Protein AF-A0A6P0ISS5-F1 (afdb_monomer_lite)

Sequence (238 aa):
VCDLITDVISYDYNTASSNCLGAMLKRFAPQMDLENWLKQITGNDSLIFRGRYGEKPFIEYPQLFGSTTKRIILTADPEPPQWESNTISAYDLNRMISMVGWHNYIPEACQLPGVKWDSLESIIRAMANDPARLVDLAIKELGLLNVIDSTVIISKLGNGVTSIRNRTEAVYVALVKLVKPSLDDALKPAKLITFSMALRGAKVLEPRDFNREAVELDARIATEVTEILRRAVMGELV

Foldseek 3Di:
DLVLLLCLQAVPQPPHGVLQSVLQVCQQDALVVVQVLLCQLLVPPPWHRQASSPDHHPDQWDFDADPPPRDTPTIGDPDHGPHDDGGADLSSVLLVQCLLVCVVPDPPSNHNPPDDPVNSVSNLVSQVSHDPVLLVVLCVVVVVPVFKPPKDKRKDKDWDQDPVVRWTKIKIKMWIWIWGCDPPDNPDHIDIFIDIDIDMDIDADVVGDNVVRVVVGSVVVSVVSNVVVVCSNVVNDD

Radius of gyration: 19.83 Å; chains: 1; bounding box: 51×40×56 Å

Secondary structure (DSSP, 8-state):
-HHHHHHHHH---SSS-HHHHHHHHGGGS-HHHHHHHHHHHHT-TT-EE---TTS--SSSS-EEEPTTT-SEEEE--SSPP----EE--HHHHHHHHHHHHHGGGS-GGGSPTT--HHHHHHHHHHHTTS--HHHHHHHHHTTGGGT-EEEEEEEEEEEEEETTTTEEEEEEEEEEEEEE--SS-TTSPPEEEEEEEEEEEEE--SS--HHHHHHHHHHHHHHHHHHHHHHHHHT---

Structure (mmCIF, N/CA/C/O backbone):
data_AF-A0A6P0ISS5-F1
#
_entry.id   AF-A0A6P0ISS5-F1
#
loop_
_atom_site.group_PDB
_atom_site.id
_atom_site.type_symbol
_atom_site.label_atom_id
_atom_site.label_alt_id
_atom_site.label_comp_id
_atom_site.label_asym_id
_atom_site.label_entity_id
_atom_site.label_seq_id
_atom_site.pdbx_PDB_ins_code
_atom_site.Cartn_x
_atom_site.Cartn_y
_atom_site.Cartn_z
_atom_site.occupancy
_atom_site.B_iso_or_equiv
_atom_site.auth_seq_id
_atom_site.auth_comp_id
_atom_site.auth_asym_id
_atom_site.auth_atom_id
_atom_site.pdbx_PDB_model_num
ATOM 1 N N . VAL A 1 1 ? -7.442 -4.001 -17.124 1.00 58.50 1 VAL A N 1
ATOM 2 C CA . VAL A 1 1 ? -6.593 -3.144 -16.255 1.00 58.50 1 VAL A CA 1
ATOM 3 C C . VAL A 1 1 ? -6.842 -3.469 -14.792 1.00 58.50 1 VAL A C 1
ATOM 5 O O . VAL A 1 1 ? -5.867 -3.743 -14.111 1.00 58.50 1 VAL A O 1
ATOM 8 N N . CYS A 1 2 ? -8.100 -3.530 -14.331 1.00 62.41 2 CYS A N 1
ATOM 9 C CA . CYS A 1 2 ? -8.417 -3.967 -12.963 1.00 62.41 2 CYS A CA 1
ATOM 10 C C . CYS A 1 2 ? -7.846 -5.352 -12.621 1.00 62.41 2 CYS A C 1
ATOM 12 O O . CYS A 1 2 ? -7.281 -5.504 -11.546 1.00 62.41 2 CYS A O 1
ATOM 14 N N . ASP A 1 3 ? -7.878 -6.308 -13.553 1.00 78.06 3 ASP A N 1
ATOM 15 C CA . ASP A 1 3 ? -7.324 -7.651 -13.311 1.00 78.06 3 ASP A CA 1
ATOM 16 C C . ASP A 1 3 ? -5.797 -7.623 -13.114 1.00 78.06 3 ASP A C 1
ATOM 18 O O . ASP A 1 3 ? -5.280 -8.211 -12.174 1.00 78.06 3 ASP A O 1
ATOM 22 N N . LEU A 1 4 ? -5.071 -6.827 -13.913 1.00 87.56 4 LEU A N 1
ATOM 23 C CA . LEU A 1 4 ? -3.616 -6.663 -13.767 1.00 87.56 4 LEU A CA 1
ATOM 24 C C . LEU A 1 4 ? -3.240 -5.975 -12.450 1.00 87.56 4 LEU A C 1
ATOM 26 O O . LEU A 1 4 ? -2.249 -6.330 -11.824 1.00 87.56 4 LEU A O 1
ATOM 30 N N . ILE A 1 5 ? -4.013 -4.971 -12.033 1.00 88.12 5 ILE A N 1
ATOM 31 C CA . ILE A 1 5 ? -3.802 -4.285 -10.752 1.00 88.12 5 ILE A CA 1
ATOM 32 C C . ILE A 1 5 ? -4.102 -5.244 -9.59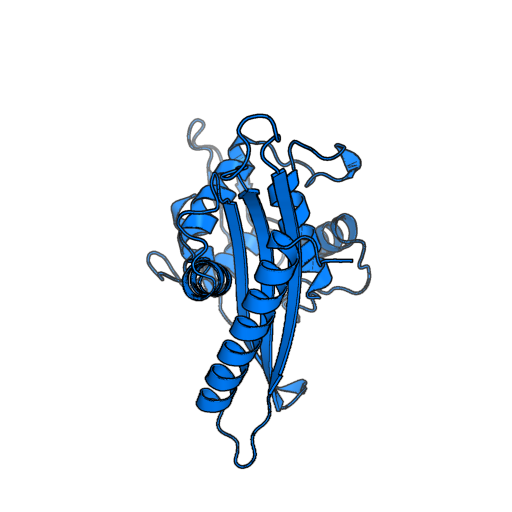4 1.00 88.12 5 ILE A C 1
ATOM 34 O O . ILE A 1 5 ? -3.373 -5.253 -8.606 1.00 88.12 5 ILE A O 1
ATOM 38 N N . THR A 1 6 ? -5.137 -6.072 -9.732 1.00 89.12 6 THR A N 1
ATOM 39 C CA . THR A 1 6 ? -5.472 -7.105 -8.748 1.00 89.12 6 THR A CA 1
ATOM 40 C C . THR A 1 6 ? -4.330 -8.104 -8.614 1.00 89.12 6 THR A C 1
ATOM 42 O O . THR A 1 6 ? -3.910 -8.356 -7.493 1.00 89.12 6 THR A O 1
ATOM 45 N N . ASP A 1 7 ? -3.740 -8.578 -9.714 1.00 89.38 7 ASP A N 1
ATOM 46 C CA . ASP A 1 7 ? -2.566 -9.467 -9.683 1.00 89.38 7 ASP A CA 1
ATOM 47 C C . ASP A 1 7 ? -1.331 -8.804 -9.044 1.00 89.38 7 ASP A C 1
ATOM 49 O O . ASP A 1 7 ? -0.582 -9.448 -8.306 1.00 89.38 7 ASP A O 1
ATOM 53 N N . VAL A 1 8 ? -1.119 -7.502 -9.282 1.00 90.25 8 VAL A N 1
ATOM 54 C CA . VAL A 1 8 ? -0.046 -6.736 -8.621 1.00 90.25 8 VAL A CA 1
ATOM 55 C C . VAL A 1 8 ? -0.236 -6.713 -7.104 1.00 90.25 8 VAL A C 1
ATOM 57 O O . VAL A 1 8 ? 0.749 -6.779 -6.367 1.00 90.25 8 VAL A O 1
ATOM 60 N N . ILE A 1 9 ? -1.477 -6.601 -6.628 1.00 89.00 9 ILE A N 1
ATOM 61 C CA . ILE A 1 9 ? -1.773 -6.406 -5.207 1.00 89.00 9 ILE A CA 1
ATOM 62 C C . ILE A 1 9 ? -1.936 -7.735 -4.463 1.00 89.00 9 ILE A C 1
ATOM 64 O O . ILE A 1 9 ? -1.316 -7.893 -3.418 1.00 89.00 9 ILE A O 1
ATOM 68 N N . SER A 1 10 ? -2.725 -8.672 -4.979 1.00 86.00 10 SER A N 1
ATOM 69 C CA . SER A 1 10 ? -3.021 -9.966 -4.338 1.00 86.00 10 SER A CA 1
ATOM 70 C C . SER A 1 10 ? -1.840 -10.936 -4.346 1.00 86.00 10 SER A C 1
ATOM 72 O O . SER A 1 10 ? -1.753 -11.800 -3.482 1.00 86.00 10 SER A O 1
ATOM 74 N N . TYR A 1 11 ? -0.912 -10.777 -5.299 1.00 85.31 11 TYR A N 1
ATOM 75 C CA . TYR A 1 11 ? 0.111 -11.776 -5.609 1.00 85.31 11 TYR A CA 1
ATOM 76 C C . TYR A 1 11 ? -0.468 -13.121 -6.078 1.00 85.31 11 TYR A C 1
ATOM 78 O O . TYR A 1 11 ? 0.183 -14.143 -5.897 1.00 85.31 11 TYR A O 1
ATOM 86 N N . ASP A 1 12 ? -1.643 -13.142 -6.713 1.00 83.56 12 ASP A N 1
ATOM 87 C CA . ASP A 1 12 ? -2.283 -14.387 -7.172 1.00 83.56 12 ASP A CA 1
ATOM 88 C C . ASP A 1 12 ? -1.651 -14.989 -8.449 1.00 83.56 12 ASP A C 1
ATOM 90 O O . ASP A 1 12 ? -1.981 -16.106 -8.839 1.00 83.56 12 ASP A O 1
ATOM 94 N N . TYR A 1 13 ? -0.712 -14.285 -9.100 1.00 85.31 13 TYR A N 1
ATOM 95 C CA . TYR A 1 13 ? 0.014 -14.744 -10.303 1.00 85.31 13 TYR A CA 1
ATOM 96 C C . TYR A 1 13 ? -0.891 -15.198 -11.477 1.00 85.31 13 TYR A C 1
ATOM 98 O O . TYR A 1 13 ? -0.458 -16.009 -12.296 1.00 85.31 13 TYR A O 1
ATOM 106 N N . ASN A 1 14 ? -2.115 -14.670 -11.624 1.00 87.94 14 ASN A N 1
ATOM 107 C CA . ASN A 1 14 ? -3.027 -15.115 -12.692 1.00 87.94 14 ASN A CA 1
ATOM 108 C C . ASN A 1 14 ? -2.512 -14.767 -14.099 1.00 87.94 14 ASN A C 1
ATOM 110 O O . ASN A 1 14 ? -2.594 -15.586 -15.014 1.00 87.94 14 ASN A O 1
ATOM 114 N N . THR A 1 15 ? -1.976 -13.555 -14.279 1.00 89.94 15 THR A N 1
ATOM 115 C CA . THR A 1 15 ? -1.429 -13.081 -15.563 1.00 89.94 15 THR A CA 1
ATOM 116 C C . THR A 1 15 ? 0.095 -13.181 -15.604 1.00 89.94 15 THR A C 1
ATOM 118 O O . THR A 1 15 ? 0.673 -13.719 -16.546 1.00 89.94 15 THR A O 1
ATOM 121 N N . ALA A 1 16 ? 0.755 -12.613 -14.595 1.00 91.56 16 ALA A N 1
ATOM 122 C CA . ALA A 1 16 ? 2.203 -12.604 -14.409 1.00 91.56 16 ALA A CA 1
ATOM 123 C C . ALA A 1 16 ? 2.515 -12.251 -12.946 1.00 91.56 16 ALA A C 1
ATOM 125 O O . ALA A 1 16 ? 1.618 -11.901 -12.179 1.00 91.56 16 ALA A O 1
ATOM 126 N N . SER A 1 17 ? 3.788 -12.317 -12.549 1.00 92.94 17 SER A N 1
ATOM 127 C CA . SER A 1 17 ? 4.183 -11.922 -11.195 1.00 92.94 17 SER A CA 1
ATOM 128 C C . SER A 1 17 ? 3.896 -10.443 -10.921 1.00 92.94 17 SER A C 1
ATOM 130 O O . SER A 1 17 ? 4.003 -9.595 -11.814 1.00 92.94 17 SER A O 1
ATOM 132 N N . SER A 1 18 ? 3.611 -10.115 -9.657 1.00 91.31 18 SER A N 1
ATOM 133 C CA . SER A 1 18 ? 3.459 -8.723 -9.206 1.00 91.31 18 SER A CA 1
ATOM 134 C C . SER A 1 18 ? 4.679 -7.867 -9.574 1.00 91.31 18 SER A C 1
ATOM 136 O O . SER A 1 18 ? 4.531 -6.739 -10.045 1.00 91.31 18 SER A O 1
ATOM 138 N N . ASN A 1 19 ? 5.889 -8.428 -9.475 1.00 91.56 19 ASN A N 1
ATOM 139 C CA . ASN A 1 19 ? 7.128 -7.751 -9.855 1.00 91.56 19 ASN A CA 1
ATOM 140 C C . ASN A 1 19 ? 7.209 -7.477 -11.367 1.00 91.56 19 ASN A C 1
ATOM 142 O O . ASN A 1 19 ? 7.524 -6.351 -11.757 1.00 91.56 19 ASN A O 1
ATOM 146 N N . CYS A 1 20 ? 6.891 -8.462 -12.221 1.00 93.94 20 CYS A N 1
ATOM 147 C CA . CYS A 1 20 ? 6.858 -8.301 -13.681 1.00 93.94 20 CYS A CA 1
ATOM 148 C C . CYS A 1 20 ? 5.836 -7.239 -14.109 1.00 93.94 20 CYS A C 1
ATOM 150 O O . CYS A 1 20 ? 6.113 -6.398 -14.970 1.00 93.94 20 CYS A O 1
ATOM 152 N N . LEU A 1 21 ? 4.645 -7.273 -13.507 1.00 94.75 21 LEU A N 1
ATOM 153 C CA . LEU A 1 21 ? 3.571 -6.323 -13.787 1.00 94.75 21 LEU A CA 1
ATOM 154 C C . LEU A 1 21 ? 3.914 -4.923 -13.269 1.00 94.75 21 LEU A C 1
ATOM 156 O O . LEU A 1 21 ? 3.726 -3.945 -13.989 1.00 94.75 21 LEU A O 1
ATOM 160 N N . GLY A 1 22 ? 4.491 -4.812 -12.071 1.00 92.81 22 GLY A N 1
ATOM 161 C CA . GLY A 1 22 ? 4.981 -3.551 -11.517 1.00 92.81 22 GLY A CA 1
ATOM 162 C C . GLY A 1 22 ? 6.088 -2.933 -12.375 1.00 92.81 22 GLY A C 1
ATOM 163 O O . GLY A 1 22 ? 6.059 -1.733 -12.650 1.00 92.81 22 GLY A O 1
ATOM 164 N N . ALA A 1 23 ? 7.026 -3.747 -12.867 1.00 92.56 23 ALA A N 1
ATOM 165 C CA . ALA A 1 23 ? 8.058 -3.304 -13.801 1.00 92.56 23 ALA A CA 1
ATOM 166 C C . ALA A 1 23 ? 7.462 -2.819 -15.135 1.00 92.56 23 ALA A C 1
ATOM 168 O O . ALA A 1 23 ? 7.892 -1.786 -15.641 1.00 92.56 23 ALA A O 1
ATOM 169 N N . MET A 1 24 ? 6.442 -3.503 -15.670 1.00 94.25 24 MET A N 1
ATOM 170 C CA . MET A 1 24 ? 5.710 -3.071 -16.869 1.00 94.25 24 MET A CA 1
ATOM 171 C C . MET A 1 24 ? 4.952 -1.756 -16.648 1.00 94.25 24 MET A C 1
ATOM 173 O O . MET A 1 24 ? 5.046 -0.860 -17.479 1.00 94.25 24 MET A O 1
ATOM 177 N N . LEU A 1 25 ? 4.223 -1.600 -15.540 1.00 93.50 25 LEU A N 1
ATOM 178 C CA . LEU A 1 25 ? 3.460 -0.376 -15.259 1.00 93.50 25 LEU A CA 1
ATOM 179 C C . LEU A 1 25 ? 4.371 0.851 -15.131 1.00 93.50 25 LEU A C 1
ATOM 181 O O . LEU A 1 25 ? 4.020 1.930 -15.605 1.00 93.50 25 LEU A O 1
ATOM 185 N N . LYS A 1 26 ? 5.577 0.674 -14.578 1.00 93.25 26 LYS A N 1
ATOM 186 C CA . LYS A 1 26 ? 6.603 1.724 -14.535 1.00 93.25 26 LYS A CA 1
ATOM 187 C C . LYS A 1 26 ? 7.085 2.175 -15.914 1.00 93.25 26 LYS A C 1
ATOM 189 O O . LYS A 1 26 ? 7.687 3.235 -16.001 1.00 93.25 26 LYS A O 1
ATOM 194 N N . ARG A 1 27 ? 6.835 1.416 -16.988 1.00 93.75 27 ARG A N 1
ATOM 195 C CA . ARG A 1 27 ? 7.222 1.817 -18.348 1.00 93.75 27 ARG A CA 1
ATOM 196 C C . ARG A 1 27 ? 6.332 2.907 -18.926 1.00 93.75 27 ARG A C 1
ATOM 198 O O . ARG A 1 27 ? 6.744 3.503 -19.902 1.00 93.75 27 ARG A O 1
ATOM 205 N N . PHE A 1 28 ? 5.158 3.204 -18.366 1.00 94.44 28 PHE A N 1
ATOM 206 C CA . PHE A 1 28 ? 4.275 4.251 -18.907 1.00 94.44 28 PHE A CA 1
ATOM 207 C C . PHE A 1 28 ? 4.735 5.691 -18.629 1.00 94.44 28 PHE A C 1
ATOM 209 O O . PHE A 1 28 ? 4.071 6.630 -19.062 1.00 94.44 28 PHE A O 1
ATOM 216 N N . ALA A 1 29 ? 5.844 5.877 -17.915 1.00 92.88 29 ALA A N 1
ATOM 217 C CA . ALA A 1 29 ? 6.448 7.180 -17.681 1.00 92.88 29 ALA A CA 1
ATOM 218 C C . ALA A 1 29 ? 7.972 7.041 -17.547 1.00 92.88 29 ALA A C 1
ATOM 220 O O . ALA A 1 29 ? 8.444 5.987 -17.104 1.00 92.88 29 ALA A O 1
ATOM 221 N N . PRO A 1 30 ? 8.746 8.092 -17.868 1.00 92.56 30 PRO A N 1
ATOM 222 C CA . PRO A 1 30 ? 10.164 8.125 -17.550 1.00 92.56 30 PRO A CA 1
ATOM 223 C C . PRO A 1 30 ? 10.397 7.888 -16.058 1.00 92.56 30 PRO A C 1
ATOM 225 O O . PRO A 1 30 ? 9.697 8.428 -15.198 1.00 92.56 30 PRO A O 1
ATOM 228 N N . GLN A 1 31 ? 11.406 7.085 -15.723 1.00 91.12 31 GLN A N 1
ATOM 229 C CA . GLN A 1 31 ? 11.671 6.715 -14.325 1.00 91.12 31 GLN A CA 1
ATOM 230 C C . GLN A 1 31 ? 11.969 7.930 -13.441 1.00 91.12 31 GLN A C 1
ATOM 232 O O . GLN A 1 31 ? 11.606 7.944 -12.266 1.00 91.12 31 GLN A O 1
ATOM 237 N N . MET A 1 32 ? 12.613 8.951 -14.013 1.00 92.00 32 MET A N 1
ATOM 238 C CA . MET A 1 32 ? 12.899 10.199 -13.312 1.00 92.00 32 MET A CA 1
ATOM 239 C C . MET A 1 32 ? 11.627 10.965 -12.970 1.00 92.00 32 MET A C 1
ATOM 241 O O . MET A 1 32 ? 11.515 11.512 -11.878 1.00 92.00 32 MET A O 1
ATOM 245 N N . ASP A 1 33 ? 10.653 10.954 -13.875 1.00 93.88 33 ASP A N 1
ATOM 246 C CA . ASP A 1 33 ? 9.377 11.629 -13.673 1.00 93.88 33 ASP A CA 1
ATOM 247 C C . ASP A 1 33 ? 8.562 10.914 -12.597 1.00 93.88 33 ASP A C 1
ATOM 249 O O . ASP A 1 33 ? 8.009 11.570 -11.719 1.00 93.88 33 ASP A O 1
ATOM 253 N N . LEU A 1 34 ? 8.555 9.574 -12.591 1.00 92.88 34 LEU A N 1
ATOM 254 C CA . LEU A 1 34 ? 7.921 8.785 -11.528 1.00 92.88 34 LEU A CA 1
ATOM 255 C C . LEU A 1 34 ? 8.564 9.027 -10.159 1.00 92.88 34 LEU A C 1
ATOM 257 O O . LEU A 1 34 ? 7.859 9.146 -9.157 1.00 92.88 34 LEU A O 1
ATOM 261 N N . GLU A 1 35 ? 9.893 9.093 -10.098 1.00 94.94 35 GLU A N 1
ATOM 262 C CA . GLU A 1 35 ? 10.602 9.397 -8.859 1.00 94.94 35 GLU A CA 1
ATOM 263 C C . GLU A 1 35 ? 10.320 10.821 -8.378 1.00 94.94 35 GLU A C 1
ATOM 265 O O . GLU A 1 35 ? 9.995 11.008 -7.209 1.00 94.94 35 GLU A O 1
ATOM 270 N N . ASN A 1 36 ? 10.408 11.814 -9.262 1.00 95.31 36 ASN A N 1
ATOM 271 C CA . ASN A 1 36 ? 10.141 13.209 -8.923 1.00 95.31 36 ASN A CA 1
ATOM 272 C C . ASN A 1 36 ? 8.685 13.415 -8.501 1.00 95.31 36 ASN A C 1
ATOM 274 O O . ASN A 1 36 ? 8.424 14.133 -7.539 1.00 95.31 36 ASN A O 1
ATOM 278 N N . TRP A 1 37 ? 7.745 12.741 -9.163 1.00 93.69 37 TRP A N 1
ATOM 279 C CA . TRP A 1 37 ? 6.347 12.718 -8.752 1.00 93.69 37 TRP A CA 1
ATOM 280 C C . TRP A 1 37 ? 6.196 12.153 -7.335 1.00 93.69 37 TRP A C 1
ATOM 282 O O . TRP A 1 37 ? 5.537 12.769 -6.498 1.00 93.69 37 TRP A O 1
ATOM 292 N N . LEU A 1 38 ? 6.865 11.034 -7.025 1.00 94.19 38 LEU A N 1
ATOM 293 C CA . LEU A 1 38 ? 6.824 10.450 -5.685 1.00 94.19 38 LEU A CA 1
ATOM 294 C C . LEU A 1 38 ? 7.474 11.375 -4.638 1.00 94.19 38 LEU A C 1
ATOM 296 O O . LEU A 1 38 ? 6.915 11.553 -3.560 1.00 94.19 38 LEU A O 1
ATOM 300 N N . LYS A 1 39 ? 8.601 12.022 -4.966 1.00 95.50 39 LYS A N 1
ATOM 301 C CA . LYS A 1 39 ? 9.261 13.025 -4.109 1.00 95.50 39 LYS A CA 1
ATOM 302 C C . LYS A 1 39 ? 8.325 14.178 -3.777 1.00 95.50 39 LYS A C 1
ATOM 304 O O . LYS A 1 39 ? 8.196 14.545 -2.615 1.00 95.50 39 LYS A O 1
ATOM 309 N N . GLN A 1 40 ? 7.634 14.709 -4.783 1.00 93.06 40 GLN A N 1
ATOM 310 C CA . GLN A 1 40 ? 6.714 15.834 -4.624 1.00 93.06 40 GLN A CA 1
ATOM 311 C C . GLN A 1 40 ? 5.533 15.492 -3.714 1.00 93.06 40 GLN A C 1
ATOM 313 O O . GLN A 1 40 ? 5.196 16.273 -2.826 1.00 93.06 40 GLN A O 1
ATOM 318 N N . ILE A 1 41 ? 4.911 14.324 -3.897 1.00 91.94 41 ILE A N 1
ATOM 319 C CA . ILE A 1 41 ? 3.730 13.957 -3.104 1.00 91.94 41 ILE A CA 1
ATOM 320 C C . ILE A 1 41 ? 4.090 13.529 -1.678 1.00 91.94 41 ILE A C 1
ATOM 322 O O . ILE A 1 41 ? 3.297 13.761 -0.758 1.00 91.94 41 ILE A O 1
ATOM 326 N N . THR A 1 42 ? 5.275 12.944 -1.457 1.00 92.06 42 THR A N 1
ATOM 327 C CA . THR A 1 42 ? 5.693 12.527 -0.111 1.00 92.06 42 THR A CA 1
ATOM 328 C C . THR A 1 42 ? 6.488 13.586 0.649 1.00 92.06 42 THR A C 1
ATOM 330 O O . THR A 1 42 ? 6.504 13.556 1.880 1.00 92.06 42 THR A O 1
ATOM 333 N N . GLY A 1 43 ? 7.097 14.539 -0.058 1.00 92.19 43 GLY A N 1
ATOM 334 C CA . GLY A 1 43 ? 8.013 15.538 0.493 1.00 92.19 43 GLY A CA 1
ATOM 335 C C . GLY A 1 43 ? 9.403 14.986 0.831 1.00 92.19 43 GLY A C 1
ATOM 336 O O . GLY A 1 43 ? 10.145 15.629 1.568 1.00 92.19 43 GLY A O 1
ATOM 337 N N . ASN A 1 44 ? 9.753 13.786 0.356 1.00 95.44 44 ASN A N 1
ATOM 338 C CA . ASN A 1 44 ? 11.044 13.157 0.628 1.00 95.44 44 ASN A CA 1
ATOM 339 C C . ASN A 1 44 ? 11.971 13.240 -0.591 1.00 95.44 44 ASN A C 1
ATOM 341 O O . ASN A 1 44 ? 12.062 12.299 -1.376 1.00 95.44 44 ASN A O 1
ATOM 345 N N . ASP A 1 45 ? 12.732 14.331 -0.698 1.00 95.25 45 ASP A N 1
ATOM 346 C CA . ASP A 1 45 ? 13.655 14.588 -1.818 1.00 95.25 45 ASP A CA 1
ATOM 347 C C . ASP A 1 45 ? 14.799 13.565 -1.946 1.00 95.25 45 ASP A C 1
ATOM 349 O O . ASP A 1 45 ? 15.460 13.487 -2.985 1.00 95.25 45 ASP A O 1
ATOM 353 N N . SER A 1 46 ? 15.029 12.756 -0.907 1.00 94.19 46 SER A N 1
ATOM 354 C CA . SER A 1 46 ? 16.094 11.749 -0.862 1.00 94.19 46 SER A CA 1
ATOM 355 C C . SER A 1 46 ? 15.672 10.352 -1.332 1.00 94.19 46 SER A C 1
ATOM 357 O O . SER A 1 46 ? 16.527 9.472 -1.444 1.00 94.19 46 SER A O 1
ATOM 359 N N . LEU A 1 47 ? 14.379 10.120 -1.606 1.00 95.12 47 LEU A N 1
ATOM 360 C CA . LEU A 1 47 ? 13.912 8.804 -2.050 1.00 95.12 47 LEU A CA 1
ATOM 361 C C . LEU A 1 47 ? 14.454 8.446 -3.440 1.00 95.12 47 LEU A C 1
ATOM 363 O O . LEU A 1 47 ? 14.707 9.319 -4.272 1.00 95.12 47 LEU A O 1
ATOM 367 N N . ILE A 1 48 ? 14.570 7.145 -3.703 1.00 93.88 48 ILE A N 1
ATOM 368 C CA . ILE A 1 48 ? 14.916 6.607 -5.027 1.00 93.88 48 ILE A CA 1
ATOM 369 C C . ILE A 1 48 ? 13.802 5.657 -5.463 1.00 93.88 48 ILE A C 1
ATOM 371 O O . ILE A 1 48 ? 13.429 4.763 -4.699 1.00 93.88 48 ILE A O 1
ATOM 375 N N . PHE A 1 49 ? 13.271 5.813 -6.678 1.00 94.00 49 PHE A N 1
ATOM 376 C CA . PHE A 1 49 ? 12.171 4.976 -7.183 1.00 94.00 49 PHE A CA 1
ATOM 377 C C . PHE A 1 49 ? 12.403 4.444 -8.600 1.00 94.00 49 PHE A C 1
ATOM 379 O O . PHE A 1 49 ? 11.563 4.562 -9.492 1.00 94.00 49 PHE A O 1
ATOM 386 N N . ARG A 1 50 ? 13.546 3.790 -8.810 1.00 91.31 50 ARG A N 1
ATOM 387 C CA . ARG A 1 50 ? 13.989 3.351 -10.145 1.00 91.31 50 ARG A CA 1
ATOM 388 C C . ARG A 1 50 ? 14.234 1.850 -10.245 1.00 91.31 50 ARG A C 1
ATOM 390 O O . ARG A 1 50 ? 14.810 1.384 -11.218 1.00 91.31 50 ARG A O 1
ATOM 397 N N . GLY A 1 51 ? 13.812 1.064 -9.257 1.00 86.31 51 GLY A N 1
ATOM 398 C CA . GLY A 1 51 ? 14.008 -0.386 -9.246 1.00 86.31 51 GLY A CA 1
ATOM 399 C C . GLY A 1 51 ? 12.932 -1.176 -9.992 1.00 86.31 51 GLY A C 1
ATOM 400 O O . GLY A 1 51 ? 11.754 -0.806 -9.978 1.00 86.31 51 GLY A O 1
ATOM 401 N N . ARG A 1 52 ? 13.351 -2.310 -10.575 1.00 84.06 52 ARG A N 1
ATOM 402 C CA . ARG A 1 52 ? 12.525 -3.271 -11.347 1.00 84.06 52 ARG A CA 1
ATOM 403 C C . ARG A 1 52 ? 11.963 -4.451 -10.555 1.00 84.06 52 ARG A C 1
ATOM 405 O O . ARG A 1 52 ? 11.504 -5.417 -11.147 1.00 84.06 52 ARG A O 1
ATOM 412 N N . TYR A 1 53 ? 12.103 -4.435 -9.232 1.00 81.00 53 TYR A N 1
ATOM 413 C CA . TYR A 1 53 ? 11.673 -5.549 -8.377 1.00 81.00 53 TYR A CA 1
ATOM 414 C C . TYR A 1 53 ? 12.291 -6.911 -8.760 1.00 81.00 53 TYR A C 1
ATOM 416 O O . TYR A 1 53 ? 11.688 -7.955 -8.568 1.00 81.00 53 TYR A O 1
ATOM 424 N N . GLY A 1 54 ? 13.506 -6.904 -9.318 1.00 84.19 54 GLY A N 1
ATOM 425 C CA . GLY A 1 54 ? 14.258 -8.120 -9.650 1.00 84.19 54 GLY A CA 1
ATOM 426 C C . GLY A 1 54 ? 13.844 -8.850 -10.933 1.00 84.19 54 GLY A C 1
ATOM 427 O O . GLY A 1 54 ? 14.606 -9.702 -11.381 1.00 84.19 54 GLY A O 1
ATOM 428 N N . GLU A 1 55 ? 12.730 -8.490 -11.574 1.00 89.12 55 GLU A N 1
ATOM 429 C CA . GLU A 1 55 ? 12.182 -9.214 -12.731 1.00 89.12 55 GLU A CA 1
ATOM 430 C C . GLU A 1 55 ? 12.108 -8.340 -13.996 1.00 89.12 55 GLU A C 1
ATOM 432 O O . GLU A 1 55 ? 12.254 -7.115 -13.943 1.00 89.12 55 GLU A O 1
ATOM 437 N N . LYS A 1 56 ? 11.953 -8.978 -15.165 1.00 91.38 56 LYS A N 1
ATOM 438 C CA . LYS A 1 56 ? 11.725 -8.263 -16.432 1.00 91.38 56 LYS A CA 1
ATOM 439 C C . LYS A 1 56 ? 10.257 -7.816 -16.520 1.00 91.38 56 LYS A C 1
ATOM 441 O O . LYS A 1 56 ? 9.396 -8.531 -16.015 1.00 91.38 56 LYS A O 1
ATOM 446 N N . PRO A 1 57 ? 9.950 -6.683 -17.172 1.00 92.62 57 PRO A N 1
ATOM 447 C CA . PRO A 1 57 ? 8.575 -6.313 -17.489 1.00 92.62 57 PRO A CA 1
ATOM 448 C C . PRO A 1 57 ? 7.821 -7.437 -18.208 1.00 92.62 57 PRO A C 1
ATOM 450 O O . PRO A 1 57 ? 8.376 -8.088 -19.092 1.00 92.62 57 PRO A O 1
ATOM 453 N N . PHE A 1 58 ? 6.539 -7.624 -17.877 1.00 94.69 58 PHE A N 1
ATOM 454 C CA . PHE A 1 58 ? 5.665 -8.553 -18.609 1.00 94.69 58 PHE A CA 1
ATOM 455 C C . PHE A 1 58 ? 5.569 -8.192 -20.103 1.00 94.69 58 PHE A C 1
ATOM 457 O O . PHE A 1 58 ? 5.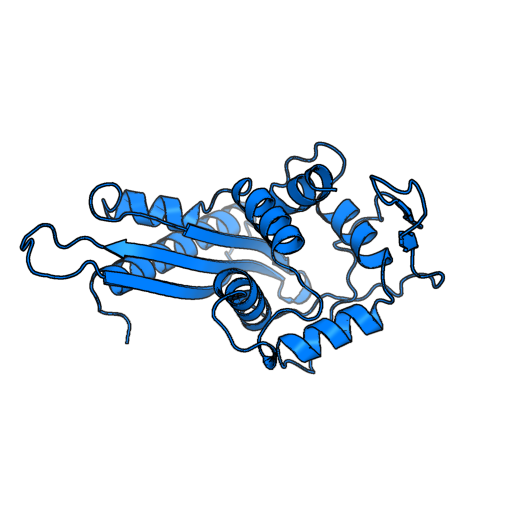651 -9.060 -20.969 1.00 94.69 58 PHE A O 1
ATOM 464 N N . ILE A 1 59 ? 5.458 -6.893 -20.399 1.00 93.94 59 ILE A N 1
ATOM 465 C CA . ILE A 1 59 ? 5.594 -6.315 -21.737 1.00 93.94 59 ILE A CA 1
ATOM 466 C C . ILE A 1 59 ? 6.610 -5.177 -21.622 1.00 93.94 59 ILE A C 1
ATOM 468 O O . ILE A 1 59 ? 6.432 -4.282 -20.801 1.00 93.94 59 ILE A O 1
ATOM 472 N N . GLU A 1 60 ? 7.677 -5.206 -22.420 1.00 91.69 60 GLU A N 1
ATOM 473 C CA . GLU A 1 60 ? 8.765 -4.212 -22.338 1.00 91.69 60 GLU A CA 1
ATOM 474 C C . GLU A 1 60 ? 8.332 -2.823 -22.836 1.00 91.69 60 GLU A C 1
ATOM 476 O O . GLU A 1 60 ? 8.686 -1.793 -22.256 1.00 91.69 60 GLU A O 1
ATOM 481 N N . TYR A 1 61 ? 7.516 -2.812 -23.894 1.00 94.44 61 TYR A N 1
ATOM 482 C CA . TYR A 1 61 ? 6.985 -1.612 -24.535 1.00 94.44 61 TYR A CA 1
ATOM 483 C C . TYR A 1 61 ? 5.450 -1.641 -24.528 1.00 94.44 61 TYR A C 1
ATOM 485 O O . TYR A 1 61 ? 4.830 -1.857 -25.574 1.00 94.44 61 TYR A O 1
ATOM 493 N N . PRO A 1 62 ? 4.805 -1.509 -23.352 1.00 94.94 62 PRO A N 1
ATOM 494 C CA . PRO A 1 62 ? 3.360 -1.621 -23.260 1.00 94.94 62 PRO A CA 1
ATOM 495 C C . PRO A 1 62 ? 2.649 -0.453 -23.955 1.00 94.94 62 PRO A C 1
ATOM 497 O O . PRO A 1 62 ? 3.135 0.678 -24.007 1.00 94.94 62 PRO A O 1
ATOM 500 N N . GLN A 1 63 ? 1.450 -0.735 -24.457 1.00 95.62 63 GLN A N 1
ATOM 501 C CA . GLN A 1 63 ? 0.511 0.259 -24.966 1.00 95.62 63 GLN A CA 1
ATOM 502 C C . GLN A 1 63 ? -0.814 0.095 -24.225 1.00 95.62 63 GLN A C 1
ATOM 504 O O . GLN A 1 63 ? -1.335 -1.015 -24.105 1.00 95.62 63 GLN A O 1
ATOM 509 N N . LEU A 1 64 ? -1.367 1.198 -23.728 1.00 92.56 64 LEU A N 1
ATOM 510 C CA . LEU A 1 64 ? -2.677 1.224 -23.095 1.00 92.56 64 LEU A CA 1
ATOM 511 C C . LEU A 1 64 ? -3.705 1.742 -24.093 1.00 92.56 64 LEU A C 1
ATOM 513 O O . LEU A 1 64 ? -3.572 2.856 -24.593 1.00 92.56 64 LEU A O 1
ATOM 517 N N . PHE A 1 65 ? -4.750 0.961 -24.345 1.00 92.25 65 PHE A N 1
ATOM 518 C CA . PHE A 1 65 ? -5.831 1.332 -25.254 1.00 92.25 65 PHE A CA 1
ATOM 519 C C . PHE A 1 65 ? -7.072 1.781 -24.484 1.00 92.25 65 PHE A C 1
ATOM 521 O O . PHE A 1 65 ? -7.454 1.174 -23.482 1.00 92.25 65 PHE A O 1
ATOM 528 N N . GLY A 1 66 ? -7.749 2.808 -24.992 1.00 89.19 66 GLY A N 1
ATOM 529 C CA . GLY A 1 66 ? -9.056 3.219 -24.499 1.00 89.19 66 GLY A CA 1
ATOM 530 C C . GLY A 1 66 ? -10.109 2.162 -24.779 1.00 89.19 66 GLY A C 1
ATOM 531 O O . GLY A 1 66 ? -10.273 1.732 -25.921 1.00 89.19 66 GLY A O 1
ATOM 532 N N . SER A 1 67 ? -10.859 1.766 -23.752 1.00 83.12 67 SER A N 1
ATOM 533 C CA . SER A 1 67 ? -11.906 0.745 -23.873 1.00 83.12 67 SER A CA 1
ATOM 534 C C . SER A 1 67 ? -12.970 1.129 -24.907 1.00 83.12 67 SER A C 1
ATOM 536 O O . SER A 1 67 ? -13.354 0.275 -25.711 1.00 83.12 67 SER A O 1
ATOM 538 N N . THR A 1 68 ? -13.374 2.404 -24.929 1.00 88.19 68 THR A N 1
ATOM 539 C CA . THR A 1 68 ? -14.390 2.956 -25.841 1.00 88.19 68 THR A CA 1
ATOM 540 C C . THR A 1 68 ? -13.816 3.342 -27.202 1.00 88.19 68 THR A C 1
ATOM 542 O O . THR A 1 68 ? -14.365 2.974 -28.234 1.00 88.19 68 THR A O 1
ATOM 545 N N . THR A 1 69 ? -12.707 4.085 -27.227 1.00 91.38 69 THR A N 1
ATOM 546 C CA . THR A 1 69 ? -12.161 4.656 -28.471 1.00 91.38 69 THR A CA 1
ATOM 547 C C . THR A 1 69 ? -11.318 3.667 -29.268 1.00 91.38 69 THR A C 1
ATOM 549 O O . THR A 1 69 ? -11.056 3.916 -30.442 1.00 91.38 69 THR A O 1
ATOM 552 N N . LYS A 1 70 ? -10.844 2.586 -28.629 1.00 91.31 70 LYS A N 1
ATOM 553 C CA . LYS A 1 70 ? -9.832 1.652 -29.156 1.00 91.31 70 LYS A CA 1
ATOM 554 C C . LYS A 1 70 ? -8.547 2.338 -29.636 1.00 91.31 70 LYS A C 1
ATOM 556 O O . L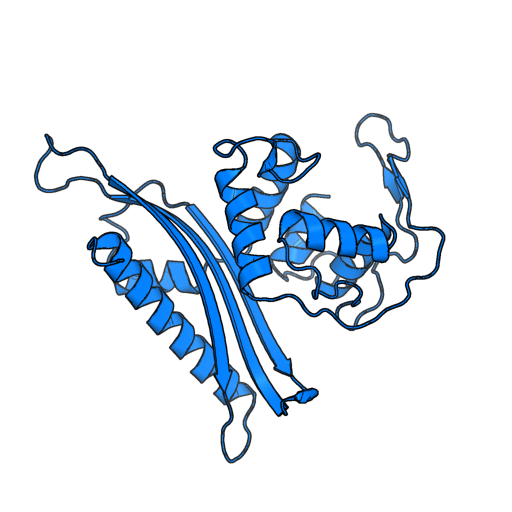YS A 1 70 ? -7.764 1.745 -30.369 1.00 91.31 70 LYS A O 1
ATOM 561 N N . ARG A 1 71 ? -8.312 3.584 -29.215 1.00 95.56 71 ARG A N 1
ATOM 562 C CA . ARG A 1 71 ? -7.094 4.345 -29.511 1.00 95.56 71 ARG A CA 1
ATOM 563 C C . ARG A 1 71 ? -6.084 4.164 -28.392 1.00 95.56 71 ARG A C 1
ATOM 565 O O . ARG A 1 71 ? -6.467 3.945 -27.245 1.00 95.56 71 ARG A O 1
ATOM 572 N N . ILE A 1 72 ? -4.810 4.298 -28.734 1.00 94.69 72 ILE A N 1
ATOM 573 C CA . ILE A 1 72 ? -3.722 4.326 -27.759 1.00 94.69 72 ILE A CA 1
ATOM 574 C C . ILE A 1 72 ? -3.876 5.589 -26.896 1.00 94.69 72 ILE A C 1
ATOM 576 O O . ILE A 1 72 ? -4.038 6.686 -27.428 1.00 94.69 72 ILE A O 1
ATOM 580 N N . ILE A 1 73 ? -3.868 5.412 -25.575 1.00 93.50 73 ILE A N 1
ATOM 581 C CA . ILE A 1 73 ? -3.935 6.471 -24.557 1.00 93.50 73 ILE A CA 1
ATOM 582 C C . ILE A 1 73 ? -2.558 6.694 -23.933 1.00 93.50 73 ILE A C 1
ATOM 584 O O . ILE A 1 73 ? -2.173 7.838 -23.721 1.00 93.50 73 ILE A O 1
ATOM 588 N N . LEU A 1 74 ? -1.822 5.616 -23.649 1.00 94.19 74 LEU A N 1
ATOM 589 C CA . LEU A 1 74 ? -0.454 5.678 -23.133 1.00 94.19 74 LEU A CA 1
ATOM 590 C C . LEU A 1 74 ? 0.429 4.696 -23.894 1.00 94.19 74 LEU A C 1
ATOM 592 O O . LEU A 1 74 ? -0.008 3.603 -24.261 1.00 94.19 74 LEU A O 1
ATOM 596 N N . THR A 1 75 ? 1.682 5.073 -24.087 1.00 96.19 75 THR A N 1
ATOM 597 C CA . THR A 1 75 ? 2.741 4.206 -24.602 1.00 96.19 75 THR A CA 1
ATOM 598 C C . THR A 1 75 ? 3.861 4.132 -23.586 1.00 96.19 75 THR A C 1
ATOM 600 O O . THR A 1 75 ? 3.979 4.992 -22.715 1.00 96.19 75 THR A O 1
ATOM 603 N N . ALA A 1 76 ? 4.691 3.108 -23.716 1.00 95.88 76 ALA A N 1
ATOM 604 C CA . ALA A 1 76 ? 5.945 3.038 -22.997 1.00 95.88 76 ALA A CA 1
ATOM 605 C C . ALA A 1 76 ? 6.812 4.281 -23.244 1.00 95.88 76 ALA A C 1
ATOM 607 O O . ALA A 1 76 ? 6.804 4.837 -24.346 1.00 95.88 76 ALA A O 1
ATOM 608 N N . ASP A 1 77 ? 7.595 4.649 -22.237 1.00 93.75 77 ASP A N 1
ATOM 609 C CA . ASP A 1 77 ? 8.753 5.517 -22.367 1.00 93.75 77 ASP A CA 1
ATOM 610 C C . ASP A 1 77 ? 9.667 4.955 -23.472 1.00 93.75 77 ASP A C 1
ATOM 612 O O . ASP A 1 77 ? 10.055 3.779 -23.399 1.00 93.75 77 ASP A O 1
ATOM 616 N N . PRO A 1 78 ? 9.965 5.735 -24.529 1.00 90.88 78 PRO A N 1
ATOM 617 C CA . PRO A 1 78 ? 10.820 5.275 -25.616 1.00 90.88 78 PRO A CA 1
ATOM 618 C C . PRO A 1 78 ? 12.242 4.973 -25.141 1.00 90.88 78 PRO A C 1
ATOM 620 O O . PRO A 1 78 ? 12.905 4.116 -25.729 1.00 90.88 78 PRO A O 1
ATOM 623 N N . GLU A 1 79 ? 12.696 5.628 -24.071 1.00 89.31 79 GLU A N 1
ATOM 624 C CA . GLU A 1 79 ? 14.027 5.407 -23.534 1.00 89.31 79 GLU A CA 1
ATOM 625 C C . GLU A 1 79 ? 14.099 4.083 -22.756 1.00 89.31 79 GLU A C 1
ATOM 627 O O . GLU A 1 79 ? 13.148 3.677 -22.061 1.00 89.31 79 GLU A O 1
ATOM 632 N N . PRO A 1 80 ? 15.227 3.359 -22.866 1.00 82.88 80 PRO A N 1
ATOM 633 C CA . PRO A 1 80 ? 15.445 2.169 -22.071 1.00 82.88 80 PRO A CA 1
ATOM 634 C C . PRO A 1 80 ? 15.536 2.551 -20.584 1.00 82.88 80 PRO A C 1
ATOM 636 O O . PRO A 1 80 ? 16.206 3.522 -20.223 1.00 82.88 80 PRO A O 1
ATOM 639 N N . PRO A 1 81 ? 14.903 1.776 -19.692 1.00 81.69 81 PRO A N 1
ATOM 640 C CA . PRO A 1 81 ? 14.903 2.080 -18.270 1.00 81.69 81 PRO A CA 1
ATOM 641 C C . PRO A 1 81 ? 16.309 1.900 -17.677 1.00 81.69 81 PRO A C 1
ATOM 643 O O . PRO A 1 81 ? 16.947 0.857 -17.843 1.00 81.69 81 PRO A O 1
ATOM 646 N N . GLN A 1 82 ? 16.774 2.892 -16.922 1.00 84.62 82 GLN A N 1
ATOM 647 C CA . GLN A 1 82 ? 17.999 2.835 -16.126 1.00 84.62 82 GLN A CA 1
ATOM 648 C C . GLN A 1 82 ? 17.672 2.303 -14.729 1.00 84.62 82 GLN A C 1
ATOM 650 O O . GLN A 1 82 ? 17.425 3.044 -13.779 1.00 84.62 82 GLN A O 1
ATOM 655 N N . TRP A 1 83 ? 17.611 0.978 -14.612 1.00 83.88 83 TRP A N 1
ATOM 656 C CA . TRP A 1 83 ? 17.239 0.331 -13.357 1.00 83.88 83 TRP A CA 1
ATOM 657 C C . TRP A 1 83 ? 18.254 0.591 -12.237 1.00 83.88 83 TRP A C 1
ATOM 659 O O . TRP A 1 83 ? 19.439 0.298 -12.379 1.00 83.88 83 TRP A O 1
ATOM 669 N N . GLU A 1 84 ? 17.752 1.050 -11.093 1.00 85.75 84 GLU A N 1
ATOM 670 C CA . GLU A 1 84 ? 18.527 1.285 -9.871 1.00 85.75 84 GLU A CA 1
ATOM 671 C C . GLU A 1 84 ? 17.861 0.597 -8.662 1.00 85.75 84 GLU A C 1
ATOM 673 O O . GLU A 1 84 ? 17.090 -0.358 -8.800 1.00 85.75 84 GLU A O 1
ATOM 678 N N . SER A 1 85 ? 18.156 1.069 -7.452 1.00 85.12 85 SER A N 1
ATOM 679 C CA . SER A 1 85 ? 17.469 0.655 -6.235 1.00 85.12 85 SER A CA 1
ATOM 680 C C . SER A 1 85 ? 16.087 1.315 -6.106 1.00 85.12 85 SER A C 1
ATOM 682 O O . SER A 1 85 ? 15.767 2.303 -6.768 1.00 85.12 85 SER A O 1
ATOM 684 N N . ASN A 1 86 ? 15.244 0.756 -5.238 1.00 88.56 86 ASN A N 1
ATOM 685 C CA . ASN A 1 86 ? 14.133 1.496 -4.649 1.00 88.56 86 ASN A CA 1
ATOM 686 C C . ASN A 1 86 ? 14.508 1.781 -3.192 1.00 88.56 86 ASN A C 1
ATOM 688 O O . ASN A 1 86 ? 14.726 0.844 -2.422 1.00 88.56 86 ASN A O 1
ATOM 692 N N . THR A 1 87 ? 14.549 3.053 -2.817 1.00 90.69 87 THR A N 1
ATOM 693 C CA . THR A 1 87 ? 14.760 3.516 -1.445 1.00 90.69 87 THR A CA 1
ATOM 694 C C . THR A 1 87 ? 13.565 4.374 -1.060 1.00 90.69 87 THR A C 1
ATOM 696 O O . THR A 1 87 ? 13.594 5.594 -1.179 1.00 90.69 87 THR A O 1
ATOM 699 N N . ILE A 1 88 ? 12.489 3.701 -0.653 1.00 91.50 88 ILE A N 1
ATO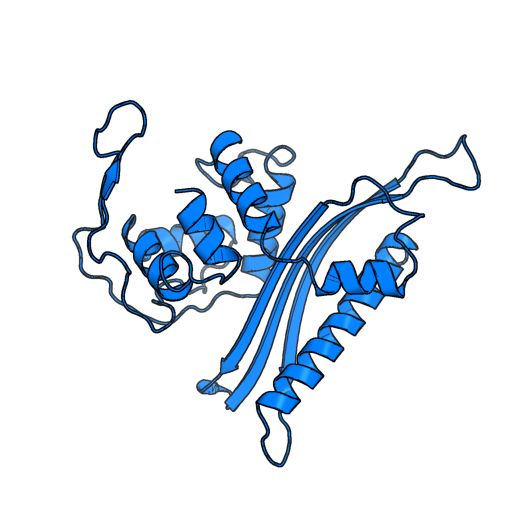M 700 C CA . ILE A 1 88 ? 11.236 4.311 -0.199 1.00 91.50 88 ILE A CA 1
ATOM 701 C C . ILE A 1 88 ? 11.101 4.031 1.297 1.00 91.50 88 ILE A C 1
ATOM 703 O O . ILE A 1 88 ? 11.298 2.897 1.742 1.00 91.50 88 ILE A O 1
ATOM 707 N N . SER A 1 89 ? 10.789 5.055 2.086 1.00 91.69 89 SER A N 1
ATOM 708 C CA . SER A 1 89 ? 10.603 4.907 3.527 1.00 91.69 89 SER A CA 1
ATOM 709 C C . SER A 1 89 ? 9.203 4.388 3.873 1.00 91.69 89 SER A C 1
ATOM 711 O O . SER A 1 89 ? 8.246 4.529 3.114 1.00 91.69 89 SER A O 1
ATOM 713 N N . ALA A 1 90 ? 9.050 3.829 5.075 1.00 92.81 90 ALA A N 1
ATOM 714 C CA . ALA A 1 90 ? 7.727 3.477 5.594 1.00 92.81 90 ALA A CA 1
ATOM 715 C C . ALA A 1 90 ? 6.817 4.717 5.738 1.00 92.81 90 ALA A C 1
ATOM 717 O O . ALA A 1 90 ? 5.602 4.604 5.601 1.00 92.81 90 ALA A O 1
ATOM 718 N N . TYR A 1 91 ? 7.403 5.901 5.955 1.00 92.50 91 TYR A N 1
ATOM 719 C CA . TYR A 1 91 ? 6.673 7.168 5.980 1.00 92.50 91 TYR A CA 1
ATOM 720 C C . TYR A 1 91 ? 6.094 7.518 4.604 1.00 92.50 91 TYR A C 1
ATOM 722 O O . TYR A 1 91 ? 4.914 7.847 4.520 1.00 92.50 91 TYR A O 1
ATOM 730 N N . ASP A 1 92 ? 6.882 7.382 3.532 1.00 94.56 92 ASP A N 1
ATOM 731 C CA . ASP A 1 92 ? 6.427 7.620 2.154 1.00 94.56 92 ASP A CA 1
ATOM 732 C C . ASP A 1 92 ? 5.207 6.745 1.827 1.00 94.56 92 ASP A C 1
ATOM 734 O O . ASP A 1 92 ? 4.183 7.233 1.352 1.00 94.56 92 ASP A O 1
ATOM 738 N N . LEU A 1 93 ? 5.279 5.455 2.170 1.00 93.38 93 LEU A N 1
ATOM 739 C CA . LEU A 1 93 ? 4.180 4.506 1.977 1.00 93.38 93 LEU A CA 1
ATOM 740 C C . LEU A 1 93 ? 2.949 4.847 2.834 1.00 93.38 93 LEU A C 1
ATOM 742 O O . LEU A 1 93 ? 1.819 4.777 2.349 1.00 93.38 93 LEU A O 1
ATOM 746 N N . ASN A 1 94 ? 3.148 5.255 4.091 1.00 94.25 94 ASN A N 1
ATOM 747 C CA . ASN A 1 94 ? 2.055 5.670 4.973 1.00 94.25 94 ASN A CA 1
ATOM 748 C C . ASN A 1 94 ? 1.381 6.967 4.506 1.00 94.25 94 ASN A C 1
ATOM 750 O O . ASN A 1 94 ? 0.170 7.146 4.640 1.00 94.25 94 ASN A O 1
ATOM 754 N N . ARG A 1 95 ? 2.153 7.883 3.925 1.00 93.00 95 ARG A N 1
ATOM 755 C CA . ARG A 1 95 ? 1.617 9.092 3.310 1.00 93.00 95 ARG A CA 1
ATOM 756 C C . ARG A 1 95 ? 0.767 8.750 2.092 1.00 93.00 95 ARG A C 1
ATOM 758 O O . ARG A 1 95 ? -0.364 9.216 2.009 1.00 93.00 95 ARG A O 1
ATOM 765 N N . MET A 1 96 ? 1.250 7.856 1.228 1.00 92.00 96 MET A N 1
ATOM 766 C CA . MET A 1 96 ? 0.501 7.369 0.065 1.00 92.00 96 MET A CA 1
ATOM 767 C C . MET A 1 96 ? -0.831 6.721 0.454 1.00 92.00 96 MET A C 1
ATOM 769 O O . MET A 1 96 ? -1.875 7.096 -0.078 1.00 92.00 96 MET A O 1
ATOM 773 N N . ILE A 1 97 ? -0.826 5.788 1.411 1.00 92.25 97 ILE A N 1
ATOM 774 C CA . ILE A 1 97 ? -2.056 5.094 1.827 1.00 92.25 97 ILE A CA 1
ATOM 775 C C . ILE A 1 97 ? -3.052 6.047 2.504 1.00 92.25 97 ILE A C 1
ATOM 777 O O . ILE A 1 97 ? -4.263 5.915 2.325 1.00 92.25 97 ILE A O 1
ATOM 781 N N . SER A 1 98 ? -2.545 7.060 3.215 1.00 92.44 98 SER A N 1
ATOM 782 C CA . SER A 1 98 ? -3.366 8.117 3.809 1.00 92.44 98 SER A CA 1
ATOM 783 C C . SER A 1 98 ? -3.992 9.012 2.742 1.00 92.44 98 SER A C 1
ATOM 785 O O . SER A 1 98 ? -5.190 9.271 2.813 1.00 92.44 98 SER A O 1
ATOM 787 N N . MET A 1 99 ? -3.224 9.439 1.731 1.00 92.25 99 MET A N 1
ATOM 788 C CA . MET A 1 99 ? -3.742 10.219 0.601 1.00 92.25 99 MET A CA 1
ATOM 789 C C . MET A 1 99 ? -4.823 9.445 -0.157 1.00 92.25 99 MET A C 1
ATOM 791 O O . MET A 1 99 ? -5.862 10.019 -0.456 1.00 92.25 99 MET A O 1
ATOM 795 N N . VAL A 1 100 ? -4.633 8.141 -0.394 1.00 91.31 100 VAL A N 1
ATOM 796 C CA . VAL A 1 100 ? -5.647 7.272 -1.019 1.00 91.31 100 VAL A CA 1
ATOM 797 C C . VAL A 1 100 ? -6.931 7.247 -0.194 1.00 91.31 100 VAL A C 1
ATOM 799 O O . VAL A 1 100 ? -8.005 7.561 -0.702 1.00 91.31 100 VAL A O 1
ATOM 802 N N . GLY A 1 101 ? -6.851 6.892 1.089 1.00 90.44 101 GLY A N 1
ATOM 803 C CA . GLY A 1 101 ? -8.067 6.699 1.874 1.00 90.44 101 GLY A CA 1
ATOM 804 C C . GLY A 1 101 ? -8.752 7.990 2.318 1.00 90.44 101 GLY A C 1
ATOM 805 O O . GLY A 1 101 ? -9.922 7.951 2.703 1.00 90.44 101 GLY A O 1
ATOM 806 N N . TRP A 1 102 ? -8.062 9.129 2.267 1.00 91.38 102 TRP A N 1
ATOM 807 C CA . TRP A 1 102 ? -8.626 10.447 2.557 1.00 91.38 102 TRP A CA 1
ATOM 808 C C . TRP A 1 102 ? -8.829 11.324 1.321 1.00 91.38 102 TRP A C 1
ATOM 810 O O . TRP A 1 102 ? -9.243 12.466 1.485 1.00 91.38 102 TRP A O 1
ATOM 820 N N . HIS A 1 103 ? -8.603 10.805 0.110 1.00 91.50 103 HIS A N 1
ATOM 821 C CA . HIS A 1 103 ? -8.547 11.587 -1.133 1.00 91.50 103 HIS A CA 1
ATOM 822 C C . HIS A 1 103 ? -9.703 12.585 -1.284 1.00 91.50 103 HIS A C 1
ATOM 824 O O . HIS A 1 103 ? -9.468 13.768 -1.482 1.00 91.50 103 HIS A O 1
ATOM 830 N N . ASN A 1 104 ? -10.950 12.152 -1.076 1.00 89.56 104 ASN A N 1
ATOM 831 C CA . ASN A 1 104 ? -12.135 13.014 -1.226 1.00 89.56 104 ASN A CA 1
ATOM 832 C C . ASN A 1 104 ? -12.385 13.989 -0.057 1.00 89.56 104 ASN A C 1
ATOM 834 O O . ASN A 1 104 ? -13.334 14.767 -0.101 1.00 89.56 104 ASN A O 1
ATOM 838 N N . TYR A 1 105 ? -11.587 13.921 1.006 1.00 90.19 105 TYR A N 1
ATOM 839 C CA . TYR A 1 105 ? -11.800 14.645 2.264 1.00 90.19 105 TYR A CA 1
ATOM 840 C C . TYR A 1 105 ? -10.640 15.580 2.626 1.00 90.19 105 TYR A C 1
ATOM 842 O O . TYR A 1 105 ? -10.703 16.263 3.646 1.00 90.19 105 TYR A O 1
ATOM 850 N N . ILE A 1 106 ? -9.580 15.603 1.817 1.00 90.50 106 ILE A N 1
ATOM 851 C CA . ILE A 1 106 ? -8.423 16.488 1.990 1.00 90.50 106 ILE A CA 1
ATOM 852 C C . ILE A 1 106 ? -8.424 17.579 0.915 1.00 90.50 106 ILE A C 1
ATOM 854 O O . ILE A 1 106 ? -8.990 17.369 -0.164 1.00 90.50 106 ILE A O 1
ATOM 858 N N . PRO A 1 107 ? -7.795 18.742 1.180 1.00 91.81 107 PRO A N 1
ATOM 859 C CA . PRO A 1 107 ? -7.657 19.800 0.184 1.00 91.81 107 PRO A CA 1
ATOM 860 C C . PRO A 1 107 ? -7.002 19.287 -1.099 1.00 91.81 107 PRO A C 1
ATOM 862 O O . PRO A 1 107 ? -6.113 18.442 -1.033 1.00 91.81 107 PRO A O 1
ATOM 865 N N . GLU A 1 108 ? -7.383 19.843 -2.251 1.00 89.31 108 GLU A N 1
ATOM 866 C CA . GLU A 1 108 ? -6.882 19.433 -3.574 1.00 89.31 108 GLU A CA 1
ATOM 867 C C . GLU A 1 108 ? -5.345 19.422 -3.654 1.00 89.31 108 GLU A C 1
ATOM 869 O O . GLU A 1 108 ? -4.755 18.484 -4.180 1.00 89.31 108 GLU A O 1
ATOM 874 N N . ALA A 1 109 ? -4.677 20.396 -3.027 1.00 88.44 109 ALA A N 1
ATOM 875 C CA . ALA A 1 109 ? -3.214 20.461 -2.955 1.00 88.44 109 ALA A CA 1
ATOM 876 C C . ALA A 1 109 ? -2.560 19.283 -2.198 1.00 88.44 109 ALA A C 1
ATOM 878 O O . ALA A 1 109 ? -1.355 19.070 -2.306 1.00 88.44 109 ALA A O 1
ATOM 879 N N . CYS A 1 110 ? -3.332 18.537 -1.405 1.00 88.12 110 CYS A N 1
ATOM 880 C CA . CYS A 1 110 ? -2.894 17.356 -0.662 1.00 88.12 110 CYS A CA 1
ATOM 881 C C . CYS A 1 110 ? -3.394 16.042 -1.283 1.00 88.12 110 CYS A C 1
ATOM 883 O O . CYS A 1 110 ? -3.076 14.973 -0.762 1.00 88.12 110 CYS A O 1
ATOM 885 N N . GLN A 1 111 ? -4.185 16.105 -2.356 1.00 91.06 111 GLN A N 1
ATOM 886 C CA . GLN A 1 111 ? -4.685 14.936 -3.077 1.00 91.06 111 GLN A CA 1
ATOM 887 C C . GLN A 1 111 ? -3.618 14.355 -4.009 1.00 91.06 111 GLN A C 1
ATOM 889 O O . GLN A 1 111 ? -2.631 15.011 -4.346 1.00 91.06 111 GLN A O 1
ATOM 894 N N . LEU A 1 112 ? -3.816 13.108 -4.453 1.00 91.00 112 LEU A N 1
ATOM 895 C CA . LEU A 1 112 ? -2.982 12.536 -5.511 1.00 91.00 112 LEU A CA 1
ATOM 896 C C . LEU A 1 112 ? -3.223 13.304 -6.828 1.00 91.00 112 LEU A C 1
ATOM 898 O O . LEU A 1 112 ? -4.361 13.318 -7.313 1.00 91.00 112 LEU A O 1
ATOM 902 N N . PRO A 1 113 ? -2.190 13.920 -7.436 1.00 88.88 113 PRO A N 1
ATOM 903 C CA . PRO A 1 113 ? -2.372 14.748 -8.625 1.00 88.88 113 PRO A CA 1
ATOM 904 C C . PRO A 1 113 ? -2.959 13.958 -9.797 1.00 88.88 113 PRO A C 1
ATOM 906 O O . PRO A 1 113 ? -2.504 12.857 -10.106 1.00 88.88 113 PRO A O 1
ATOM 909 N N . GLY A 1 114 ? -3.964 14.527 -10.467 1.00 85.75 114 GLY A N 1
ATOM 910 C CA . GLY A 1 114 ? -4.586 13.924 -11.651 1.00 85.75 114 GLY A CA 1
ATOM 911 C C . GLY A 1 114 ? -5.459 12.692 -11.374 1.00 85.75 114 GLY A C 1
ATOM 912 O O . GLY A 1 114 ? -5.981 12.095 -12.318 1.00 85.75 114 GLY A O 1
ATOM 913 N N . VAL A 1 115 ? -5.654 12.314 -10.107 1.00 87.88 115 VAL A N 1
ATOM 914 C CA . VAL A 1 115 ? -6.502 11.181 -9.727 1.00 87.88 115 VAL A CA 1
ATOM 915 C C . VAL A 1 115 ? -7.957 11.621 -9.596 1.00 87.88 115 VAL A C 1
ATOM 917 O O . VAL A 1 115 ? -8.295 12.527 -8.838 1.00 87.88 115 VAL A O 1
ATOM 920 N N . LYS A 1 116 ? -8.836 10.925 -10.321 1.00 87.12 116 LYS A N 1
ATOM 921 C CA . LYS A 1 116 ? -10.295 11.025 -10.190 1.00 87.12 116 LYS A CA 1
ATOM 922 C C . LYS A 1 116 ? -10.829 9.867 -9.356 1.00 87.12 116 LYS A C 1
ATOM 924 O O . LYS A 1 116 ? -10.197 8.810 -9.302 1.00 87.12 116 LYS A O 1
ATOM 929 N N . TRP A 1 117 ? -12.014 10.048 -8.772 1.00 86.56 117 TRP A N 1
ATOM 930 C CA . TRP A 1 117 ? -12.648 9.024 -7.943 1.00 86.56 117 TRP A CA 1
ATOM 931 C C . TRP A 1 117 ? -12.797 7.680 -8.666 1.00 86.56 117 TRP A C 1
ATOM 933 O O . TRP A 1 117 ? -12.343 6.680 -8.132 1.00 86.56 117 TRP A O 1
ATOM 943 N N . ASP A 1 118 ? -13.307 7.654 -9.900 1.00 84.94 118 ASP A N 1
ATOM 944 C CA . ASP A 1 118 ? -13.521 6.399 -10.644 1.00 84.94 118 ASP A CA 1
ATOM 945 C C . ASP A 1 118 ? -12.224 5.581 -10.830 1.00 84.94 118 ASP A C 1
ATOM 947 O O . ASP A 1 118 ? -12.216 4.346 -10.764 1.00 84.94 118 ASP A O 1
ATOM 951 N N . SER A 1 119 ? -11.093 6.272 -11.021 1.00 84.06 119 SER A N 1
ATOM 952 C CA . SER A 1 119 ? -9.771 5.644 -11.109 1.00 84.06 119 SER A CA 1
ATOM 953 C C . SER A 1 119 ? -9.313 5.115 -9.750 1.00 84.06 119 SER A C 1
ATOM 955 O O . SER A 1 119 ? -8.783 4.008 -9.661 1.00 84.06 119 SER A O 1
ATOM 957 N N . LEU A 1 120 ? -9.518 5.896 -8.688 1.00 88.62 120 LEU A N 1
ATOM 958 C CA . LEU A 1 120 ? -9.112 5.543 -7.330 1.00 88.62 120 LEU A CA 1
ATOM 959 C C . LEU A 1 120 ? -9.944 4.394 -6.757 1.00 88.62 120 LEU A C 1
ATOM 961 O O . LEU A 1 120 ? -9.392 3.484 -6.145 1.00 88.62 120 LEU A O 1
ATOM 965 N N . GLU A 1 121 ? -11.253 4.402 -6.996 1.00 89.00 121 GLU A N 1
ATOM 966 C CA . GLU A 1 121 ? -12.175 3.345 -6.590 1.00 89.00 121 GLU A CA 1
ATOM 967 C C . GLU A 1 121 ? -11.725 1.991 -7.148 1.00 89.00 121 GLU A C 1
ATOM 969 O O . GLU A 1 121 ? -11.711 0.995 -6.427 1.00 89.00 121 GLU A O 1
ATOM 974 N N . SER A 1 122 ? -11.277 1.961 -8.406 1.00 87.31 122 SER A N 1
ATOM 975 C CA . SER A 1 122 ? -10.747 0.748 -9.035 1.00 87.31 122 SER A CA 1
ATOM 976 C C . SER A 1 122 ? -9.504 0.212 -8.310 1.00 87.31 122 SER A C 1
ATOM 978 O O . SER A 1 122 ? -9.384 -0.997 -8.112 1.00 87.31 122 SER A O 1
ATOM 980 N N . ILE A 1 123 ? -8.603 1.097 -7.863 1.00 88.56 123 ILE A N 1
ATOM 981 C CA . ILE A 1 123 ? -7.431 0.723 -7.056 1.00 88.56 123 ILE A CA 1
ATOM 982 C C . ILE A 1 123 ? -7.864 0.194 -5.688 1.00 88.56 123 ILE A C 1
ATOM 984 O O . ILE A 1 123 ? -7.399 -0.864 -5.278 1.00 88.56 123 ILE A O 1
ATOM 988 N N . ILE A 1 124 ? -8.774 0.886 -4.999 1.00 88.69 124 ILE A N 1
ATOM 989 C CA . ILE A 1 124 ? -9.264 0.484 -3.671 1.00 88.69 124 ILE A CA 1
ATOM 990 C C . ILE A 1 124 ? -9.925 -0.898 -3.733 1.00 88.69 124 ILE A C 1
ATOM 992 O O . ILE A 1 124 ? -9.644 -1.752 -2.895 1.00 88.69 124 ILE A O 1
ATOM 996 N N . ARG A 1 125 ? -10.757 -1.154 -4.749 1.00 89.00 125 ARG A N 1
ATOM 997 C CA . ARG A 1 125 ? -11.375 -2.471 -4.967 1.00 89.00 125 ARG A CA 1
ATOM 998 C C . ARG A 1 125 ? -10.335 -3.554 -5.220 1.00 89.00 125 ARG A C 1
ATOM 1000 O O . ARG A 1 125 ? -10.472 -4.647 -4.687 1.00 89.00 125 ARG A O 1
ATOM 1007 N N . ALA A 1 126 ? -9.291 -3.258 -5.992 1.00 88.56 126 ALA A N 1
ATOM 1008 C CA . ALA A 1 126 ? -8.200 -4.199 -6.202 1.00 88.56 126 ALA A CA 1
ATOM 1009 C C . ALA A 1 126 ? -7.430 -4.471 -4.895 1.00 88.56 126 ALA A C 1
ATOM 1011 O O . ALA A 1 126 ? -7.140 -5.627 -4.598 1.00 88.56 126 ALA A O 1
ATOM 1012 N N . MET A 1 127 ? -7.188 -3.440 -4.073 1.00 88.31 127 MET A N 1
ATOM 1013 C CA . MET A 1 127 ? -6.562 -3.581 -2.752 1.00 88.31 127 MET A CA 1
ATOM 1014 C C . MET A 1 127 ? -7.373 -4.445 -1.788 1.00 88.31 127 MET A C 1
ATOM 1016 O O . MET A 1 127 ? -6.777 -5.129 -0.967 1.00 88.31 127 MET A O 1
ATOM 1020 N N . ALA A 1 128 ? -8.700 -4.477 -1.917 1.00 86.81 128 ALA A N 1
ATOM 1021 C CA . ALA A 1 128 ? -9.556 -5.343 -1.107 1.00 86.81 128 ALA A CA 1
ATOM 1022 C C . ALA A 1 128 ? -9.370 -6.851 -1.385 1.00 86.81 128 ALA A C 1
ATOM 1024 O O . ALA A 1 128 ? -9.884 -7.664 -0.623 1.00 86.81 128 ALA A O 1
ATOM 1025 N N . ASN A 1 129 ? -8.649 -7.233 -2.448 1.00 88.56 129 ASN A N 1
ATOM 1026 C CA . ASN A 1 129 ? -8.293 -8.633 -2.714 1.00 88.56 129 ASN A CA 1
ATOM 1027 C C . ASN A 1 129 ? -7.011 -9.073 -1.991 1.00 88.56 129 ASN A C 1
ATOM 1029 O O . ASN A 1 129 ? -6.716 -10.262 -1.971 1.00 88.56 129 ASN A O 1
ATOM 1033 N N . ASP A 1 130 ? -6.250 -8.144 -1.402 1.00 87.06 130 ASP A N 1
ATOM 1034 C CA . ASP A 1 130 ? -5.143 -8.475 -0.502 1.00 87.06 130 ASP A CA 1
ATOM 1035 C C . ASP A 1 130 ? -5.654 -8.429 0.946 1.00 87.06 130 ASP A C 1
ATOM 1037 O O . ASP A 1 130 ? -6.049 -7.354 1.416 1.00 87.06 130 ASP A O 1
ATOM 1041 N N . PRO A 1 131 ? -5.698 -9.565 1.667 1.00 85.81 131 PRO A N 1
ATOM 1042 C CA . PRO A 1 131 ? -6.214 -9.594 3.026 1.00 85.81 131 PRO A CA 1
ATOM 1043 C C . PRO A 1 131 ? -5.463 -8.624 3.940 1.00 85.81 131 PRO A C 1
ATOM 1045 O O . PRO A 1 131 ? -4.230 -8.619 3.997 1.00 85.81 131 PRO A O 1
ATOM 1048 N N . ALA A 1 132 ? -6.195 -7.878 4.767 1.00 91.00 132 ALA A N 1
ATOM 1049 C CA . ALA A 1 132 ? -5.618 -7.014 5.791 1.00 91.00 132 ALA A CA 1
ATOM 1050 C C . ALA A 1 132 ? -5.167 -7.819 7.021 1.00 91.00 132 ALA A C 1
ATOM 1052 O O . ALA A 1 132 ? -5.422 -7.444 8.167 1.00 91.00 132 ALA A O 1
ATOM 1053 N N . ARG A 1 133 ? -4.451 -8.925 6.776 1.00 91.69 133 ARG A N 1
ATOM 1054 C CA . ARG A 1 133 ? -4.227 -10.057 7.685 1.00 91.69 133 ARG A CA 1
ATOM 1055 C C . ARG A 1 133 ? -3.886 -9.661 9.119 1.00 91.69 133 ARG A C 1
ATOM 1057 O O . ARG A 1 133 ? -4.360 -10.306 10.046 1.00 91.69 133 ARG A O 1
ATOM 1064 N N . LEU A 1 134 ? -3.054 -8.635 9.313 1.00 96.69 134 LEU A N 1
ATOM 1065 C CA . LEU A 1 134 ? -2.616 -8.218 10.649 1.00 96.69 134 LEU A CA 1
ATOM 1066 C C . LEU A 1 134 ? -3.692 -7.434 11.412 1.00 96.69 134 LEU A C 1
ATOM 1068 O O . LEU A 1 134 ? -3.861 -7.653 12.608 1.00 96.69 134 LEU A O 1
ATOM 1072 N N . VAL A 1 135 ? -4.437 -6.552 10.740 1.00 96.94 135 VAL A N 1
ATOM 1073 C CA . VAL A 1 135 ? -5.550 -5.820 11.367 1.00 96.94 135 VAL A CA 1
ATOM 1074 C C . VAL A 1 135 ? -6.760 -6.736 11.534 1.00 96.94 135 VAL A C 1
ATOM 1076 O O . VAL A 1 135 ? -7.392 -6.696 12.583 1.00 96.94 135 VAL A O 1
ATOM 1079 N N . ASP A 1 136 ? -7.038 -7.614 10.568 1.00 95.81 136 ASP A N 1
ATOM 1080 C CA . ASP A 1 136 ? -8.102 -8.620 10.689 1.00 95.81 136 ASP A CA 1
ATOM 1081 C C . ASP A 1 136 ? -7.851 -9.555 11.882 1.00 95.81 136 ASP A C 1
ATOM 1083 O O . ASP A 1 136 ? -8.753 -9.816 12.684 1.00 95.81 136 ASP A O 1
ATOM 1087 N N . LEU A 1 137 ? -6.602 -10.012 12.050 1.00 96.94 137 LEU A N 1
ATOM 1088 C CA . LEU A 1 137 ? -6.187 -10.781 13.221 1.00 96.94 137 LEU A CA 1
ATOM 1089 C C . LEU A 1 137 ? -6.375 -9.970 14.508 1.00 96.94 137 LEU A C 1
ATOM 1091 O O . LEU A 1 137 ? -6.987 -10.470 15.444 1.00 96.94 137 LEU A O 1
ATOM 1095 N N . ALA A 1 138 ? -5.923 -8.716 14.547 1.00 97.81 138 ALA A N 1
ATOM 1096 C CA . ALA A 1 138 ? -6.092 -7.851 15.713 1.00 97.81 138 ALA A CA 1
ATOM 1097 C C . ALA A 1 138 ? -7.570 -7.651 16.099 1.00 97.81 138 ALA A C 1
ATOM 1099 O O . ALA A 1 138 ? -7.915 -7.735 17.277 1.00 97.81 138 ALA A O 1
ATOM 1100 N N . ILE A 1 139 ? -8.457 -7.427 15.121 1.00 97.12 139 ILE A N 1
ATOM 1101 C CA . ILE A 1 139 ? -9.909 -7.313 15.339 1.00 97.12 139 ILE A CA 1
ATOM 1102 C C . ILE A 1 139 ? -10.446 -8.589 15.986 1.00 97.12 139 ILE A C 1
ATOM 1104 O O . ILE A 1 139 ? -11.220 -8.519 16.943 1.00 97.12 139 ILE A O 1
ATOM 1108 N N . LYS A 1 140 ? -10.030 -9.754 15.485 1.00 97.00 140 LYS A N 1
ATOM 1109 C CA . LYS A 1 140 ? -10.440 -11.049 16.025 1.00 97.00 140 LYS A CA 1
ATOM 1110 C C . LYS A 1 140 ? -9.930 -11.262 17.454 1.00 97.00 140 LYS A C 1
ATOM 1112 O O . LYS A 1 140 ? -10.732 -11.587 18.325 1.00 97.00 140 LYS A O 1
ATOM 1117 N N . GLU A 1 141 ? -8.636 -11.067 17.698 1.00 97.75 141 GLU A N 1
ATOM 1118 C CA . GLU A 1 141 ? -7.997 -11.314 19.002 1.00 97.75 141 GLU A CA 1
ATOM 1119 C C . GLU A 1 141 ? -8.529 -10.383 20.099 1.00 97.75 141 GLU A C 1
ATOM 1121 O O . GLU A 1 141 ? -8.703 -10.793 21.243 1.00 97.75 141 GLU A O 1
ATOM 1126 N N . LEU A 1 142 ? -8.865 -9.140 19.748 1.00 96.94 142 LEU A N 1
ATOM 1127 C CA . LEU A 1 142 ? -9.479 -8.182 20.670 1.00 96.94 142 LEU A CA 1
ATOM 1128 C C . LEU A 1 142 ? -10.995 -8.385 20.845 1.00 96.94 142 LEU A C 1
ATOM 1130 O O . LEU A 1 142 ? -11.628 -7.623 21.576 1.00 96.94 142 LEU A O 1
ATOM 1134 N N . GLY A 1 143 ? -11.598 -9.367 20.166 1.00 95.94 143 GLY A N 1
ATOM 1135 C CA . GLY A 1 143 ? -13.040 -9.614 20.216 1.00 95.94 143 GLY A CA 1
ATOM 1136 C C . GLY A 1 143 ? -13.873 -8.472 19.625 1.00 95.94 143 GLY A C 1
ATOM 1137 O O . GLY A 1 143 ? -15.005 -8.246 20.052 1.00 95.94 143 GLY A O 1
ATOM 1138 N N . LEU A 1 144 ? -13.325 -7.730 18.656 1.00 94.50 144 LEU A N 1
ATOM 1139 C CA . LEU A 1 144 ? -13.925 -6.488 18.175 1.00 94.50 144 LEU A CA 1
ATOM 1140 C C . LEU A 1 144 ? -15.054 -6.678 17.151 1.00 94.50 144 LEU A C 1
ATOM 1142 O O . LEU A 1 144 ? -15.801 -5.738 16.899 1.00 94.50 144 LEU A O 1
ATOM 1146 N N . LEU A 1 145 ? -15.213 -7.882 16.593 1.00 92.12 145 LEU A N 1
ATOM 1147 C CA . LEU A 1 145 ? -16.129 -8.169 15.475 1.00 92.12 145 LEU A CA 1
ATOM 1148 C C . LEU A 1 145 ? -17.580 -7.711 15.701 1.00 92.12 145 LEU A C 1
ATOM 1150 O O . LEU A 1 145 ? -18.244 -7.331 14.746 1.00 92.12 145 LEU A O 1
ATOM 1154 N N . ASN A 1 146 ? -18.059 -7.725 16.949 1.00 89.69 146 ASN A N 1
ATOM 1155 C CA . ASN A 1 146 ? -19.437 -7.352 17.300 1.00 89.69 146 ASN A CA 1
ATOM 1156 C C . ASN A 1 146 ? -19.553 -5.966 17.961 1.00 89.69 146 ASN A C 1
ATOM 1158 O O . ASN A 1 146 ? -20.626 -5.603 18.438 1.00 89.69 146 ASN A O 1
ATOM 1162 N N . VAL A 1 147 ? -18.454 -5.211 18.054 1.00 90.06 147 VAL A N 1
ATOM 1163 C CA . VAL A 1 147 ? -18.415 -3.901 18.737 1.00 90.06 147 VAL A CA 1
ATOM 1164 C C . VAL A 1 147 ? -17.945 -2.760 17.834 1.00 90.06 147 VAL A C 1
ATOM 1166 O O . VAL A 1 147 ? -17.986 -1.601 18.252 1.00 90.06 147 VAL A O 1
ATOM 1169 N N . ILE A 1 148 ? -17.506 -3.070 16.613 1.00 92.81 148 ILE A N 1
ATOM 1170 C CA . ILE A 1 148 ? -17.171 -2.099 15.568 1.00 92.81 148 ILE A CA 1
ATOM 1171 C C . ILE A 1 148 ? -18.064 -2.319 14.347 1.00 92.81 148 ILE A C 1
ATOM 1173 O O . ILE A 1 148 ? -18.548 -3.421 14.108 1.00 92.81 148 ILE A O 1
ATOM 1177 N N . ASP A 1 149 ? -18.257 -1.267 13.564 1.00 92.94 149 ASP A N 1
ATOM 1178 C CA . ASP A 1 149 ? -19.055 -1.259 12.342 1.00 92.94 149 ASP A CA 1
ATOM 1179 C C . ASP A 1 149 ? -18.329 -0.459 11.244 1.00 92.94 149 ASP A C 1
ATOM 1181 O O . ASP A 1 149 ? -17.377 0.277 11.524 1.00 92.94 149 ASP A O 1
ATOM 1185 N N . SER A 1 150 ? -18.762 -0.601 9.988 1.00 92.88 150 SER A N 1
ATOM 1186 C CA . SER A 1 150 ? -18.276 0.163 8.829 1.00 92.88 150 SER A CA 1
ATOM 1187 C C . SER A 1 150 ? -16.746 0.176 8.716 1.00 92.88 150 SER A C 1
ATOM 1189 O O . SER A 1 150 ? -16.123 1.215 8.484 1.00 92.88 150 SER A O 1
ATOM 1191 N N . THR A 1 151 ? -16.132 -0.989 8.935 1.00 92.94 151 THR A N 1
ATOM 1192 C CA . THR A 1 151 ? -14.675 -1.130 8.955 1.00 92.94 151 THR A CA 1
ATOM 1193 C C . THR A 1 151 ? -14.116 -1.070 7.538 1.00 92.94 151 THR A C 1
ATOM 1195 O O . THR A 1 151 ? -14.511 -1.838 6.663 1.00 92.94 151 THR A O 1
ATOM 1198 N N . VAL A 1 152 ? -13.166 -0.166 7.324 1.00 92.19 152 VAL A N 1
ATOM 1199 C CA . VAL A 1 152 ? -12.381 -0.045 6.098 1.00 92.19 152 VAL A CA 1
ATOM 1200 C C . VAL A 1 152 ? -10.916 -0.149 6.474 1.00 92.19 152 VAL A C 1
ATOM 1202 O O . VAL A 1 152 ? -10.406 0.652 7.261 1.00 92.19 152 VAL A O 1
ATOM 1205 N N . ILE A 1 153 ? -10.235 -1.125 5.883 1.00 94.38 153 ILE A N 1
ATOM 1206 C CA . ILE A 1 153 ? -8.805 -1.324 6.066 1.00 94.38 153 ILE A CA 1
ATOM 1207 C C . ILE A 1 153 ? -8.158 -1.315 4.693 1.00 94.38 153 ILE A C 1
ATOM 1209 O O . ILE A 1 153 ? -8.510 -2.099 3.817 1.00 94.38 153 ILE A O 1
ATOM 1213 N N . ILE A 1 154 ? -7.200 -0.417 4.516 1.00 93.19 154 ILE A N 1
ATOM 1214 C CA . ILE A 1 154 ? -6.301 -0.421 3.370 1.00 93.19 154 ILE A CA 1
ATOM 1215 C C . ILE A 1 154 ? -4.935 -0.728 3.955 1.00 93.19 154 ILE A C 1
ATOM 1217 O O . ILE A 1 154 ? -4.476 0.016 4.818 1.00 93.19 154 ILE A O 1
ATOM 1221 N N . SER A 1 155 ? -4.285 -1.815 3.547 1.00 93.88 155 SER A N 1
ATOM 1222 C CA . SER A 1 155 ? -2.979 -2.168 4.107 1.00 93.88 155 SER A CA 1
ATOM 1223 C C . SER A 1 155 ? -2.062 -2.842 3.102 1.00 93.88 155 SER A C 1
ATOM 1225 O O . SER A 1 155 ? -2.517 -3.328 2.070 1.00 93.88 155 SER A O 1
ATOM 1227 N N . LYS A 1 156 ? -0.761 -2.842 3.402 1.00 92.25 156 LYS A N 1
ATOM 1228 C CA . LYS A 1 156 ? 0.234 -3.614 2.663 1.00 92.25 156 LYS A CA 1
ATOM 1229 C C . LYS A 1 156 ? 1.376 -4.047 3.571 1.00 92.25 156 LYS A C 1
ATOM 1231 O O . LYS A 1 156 ? 1.862 -3.267 4.391 1.00 92.25 156 LYS A O 1
ATOM 1236 N N . LEU A 1 157 ? 1.825 -5.282 3.377 1.00 91.25 157 LEU A N 1
ATOM 1237 C CA . LEU A 1 157 ? 3.017 -5.847 3.997 1.00 91.25 157 LEU A CA 1
ATOM 1238 C C . LEU A 1 157 ? 4.072 -6.091 2.917 1.00 91.25 157 LEU A C 1
ATOM 1240 O O . LEU A 1 157 ? 3.800 -6.741 1.912 1.00 91.25 157 LEU A O 1
ATOM 1244 N N . GLY A 1 158 ? 5.281 -5.589 3.139 1.00 89.06 158 GLY A N 1
ATOM 1245 C CA . GLY A 1 158 ? 6.470 -5.992 2.399 1.00 89.06 158 GLY A CA 1
ATOM 1246 C C . GLY A 1 158 ? 7.458 -6.637 3.356 1.00 89.06 158 GLY A C 1
ATOM 1247 O O . GLY A 1 158 ? 7.766 -6.060 4.397 1.00 89.06 158 GLY A O 1
ATOM 1248 N N . ASN A 1 159 ? 7.971 -7.814 3.022 1.00 89.38 159 ASN A N 1
ATOM 1249 C CA . ASN A 1 159 ? 9.017 -8.480 3.786 1.00 89.38 159 ASN A CA 1
ATOM 1250 C C . ASN A 1 159 ? 10.102 -9.025 2.853 1.00 89.38 159 ASN A C 1
ATOM 1252 O O . ASN A 1 159 ? 9.902 -9.187 1.651 1.00 89.38 159 ASN A O 1
ATOM 1256 N N . GLY A 1 160 ? 11.289 -9.250 3.402 1.00 88.50 160 GLY A N 1
ATOM 1257 C CA . GLY A 1 160 ? 12.386 -9.810 2.632 1.00 88.50 160 GLY A CA 1
ATOM 1258 C C . GLY A 1 160 ? 13.718 -9.734 3.349 1.00 88.50 160 GLY A C 1
ATOM 1259 O O . GLY A 1 160 ? 13.897 -9.022 4.339 1.00 88.50 160 GLY A O 1
ATOM 1260 N N . VAL A 1 161 ? 14.680 -10.477 2.818 1.00 87.00 161 VAL A N 1
ATOM 1261 C CA . VAL A 1 161 ? 16.060 -10.431 3.288 1.00 87.00 161 VAL A CA 1
ATOM 1262 C C . VAL A 1 161 ? 16.785 -9.319 2.548 1.00 87.00 161 VAL A C 1
ATOM 1264 O O . VAL A 1 161 ? 16.834 -9.292 1.320 1.00 87.00 161 VAL A O 1
ATOM 1267 N N . THR A 1 162 ? 17.371 -8.394 3.301 1.00 80.69 162 THR A N 1
ATOM 1268 C CA . THR A 1 162 ? 18.194 -7.332 2.718 1.00 80.69 162 THR A CA 1
ATOM 1269 C C . THR A 1 162 ? 19.650 -7.779 2.669 1.00 80.69 162 THR A C 1
ATOM 1271 O O . THR A 1 162 ? 20.235 -8.098 3.703 1.00 80.69 162 THR A O 1
ATOM 1274 N N . SER A 1 163 ? 20.255 -7.778 1.479 1.00 77.75 163 SER A N 1
ATOM 1275 C CA . SER A 1 163 ? 21.666 -8.157 1.302 1.00 77.75 163 SER A CA 1
ATOM 1276 C C . SER A 1 163 ? 22.618 -7.168 1.981 1.00 77.75 163 SER A C 1
ATOM 1278 O O . SER A 1 163 ? 23.584 -7.577 2.612 1.00 77.75 163 SER A O 1
ATOM 1280 N N . ILE A 1 164 ? 22.302 -5.870 1.927 1.00 80.88 164 ILE A N 1
ATOM 1281 C CA . ILE A 1 164 ? 23.138 -4.791 2.484 1.00 80.88 164 ILE A CA 1
ATOM 1282 C C . ILE A 1 164 ? 23.272 -4.897 4.009 1.00 80.88 164 ILE A C 1
ATOM 1284 O O . ILE A 1 164 ? 24.338 -4.636 4.556 1.00 80.88 164 ILE A O 1
ATOM 1288 N N . ARG A 1 165 ? 22.187 -5.251 4.710 1.00 85.44 165 ARG A N 1
ATOM 1289 C CA . ARG A 1 165 ? 22.152 -5.319 6.183 1.00 85.44 165 ARG A CA 1
ATOM 1290 C C . ARG A 1 165 ? 22.166 -6.751 6.718 1.00 85.44 165 ARG A C 1
ATOM 1292 O O . ARG A 1 165 ? 22.056 -6.927 7.927 1.00 85.44 165 ARG A O 1
ATOM 1299 N N . ASN A 1 166 ? 22.268 -7.735 5.820 1.00 89.06 166 ASN A N 1
ATOM 1300 C CA . ASN A 1 166 ? 22.252 -9.173 6.084 1.00 89.06 166 ASN A CA 1
ATOM 1301 C C . ASN A 1 166 ? 21.228 -9.593 7.155 1.00 89.06 166 ASN A C 1
ATOM 1303 O O . ASN A 1 166 ? 21.556 -10.257 8.137 1.00 89.06 166 ASN A O 1
ATOM 1307 N N . ARG A 1 167 ? 19.983 -9.134 6.996 1.00 92.06 167 ARG A N 1
ATOM 1308 C CA . ARG A 1 167 ? 18.902 -9.372 7.960 1.00 92.06 167 ARG A CA 1
ATOM 1309 C C . ARG A 1 167 ? 17.543 -9.425 7.288 1.00 92.06 167 ARG A C 1
ATOM 1311 O O . ARG A 1 167 ? 17.338 -8.782 6.251 1.00 92.06 167 ARG A O 1
ATOM 1318 N N . THR A 1 168 ? 16.620 -10.141 7.919 1.00 95.12 168 THR A N 1
ATOM 1319 C CA . THR A 1 168 ? 15.211 -10.156 7.523 1.00 95.12 168 THR A CA 1
ATOM 1320 C C . THR A 1 168 ? 14.562 -8.855 7.975 1.00 95.12 168 THR A C 1
ATOM 1322 O O . THR A 1 168 ? 14.692 -8.465 9.136 1.00 95.12 168 THR A O 1
ATOM 1325 N N . GLU A 1 169 ? 13.892 -8.162 7.061 1.00 94.12 169 GLU A N 1
ATOM 1326 C CA . GLU A 1 169 ? 13.156 -6.930 7.327 1.00 94.12 169 GLU A CA 1
ATOM 1327 C C . GLU A 1 169 ? 11.698 -7.079 6.900 1.00 94.12 169 GLU A C 1
ATOM 1329 O O . GLU A 1 169 ? 11.379 -7.810 5.963 1.00 94.12 169 GLU A O 1
ATOM 1334 N N . ALA A 1 170 ? 10.820 -6.354 7.583 1.00 94.25 170 ALA A N 1
ATOM 1335 C CA . ALA A 1 170 ? 9.421 -6.237 7.221 1.00 94.25 170 ALA A CA 1
ATOM 1336 C C . ALA A 1 170 ? 8.943 -4.804 7.457 1.00 94.25 170 ALA A C 1
ATOM 1338 O O . ALA A 1 170 ? 9.349 -4.141 8.418 1.00 94.25 170 ALA A O 1
ATOM 1339 N N . VAL A 1 171 ? 8.094 -4.332 6.554 1.00 94.25 171 VAL A N 1
ATOM 1340 C CA . VAL A 1 171 ? 7.425 -3.038 6.603 1.00 94.25 171 VAL A CA 1
ATOM 1341 C C . VAL A 1 171 ? 5.940 -3.287 6.413 1.00 94.25 171 VAL A C 1
ATOM 1343 O O . VAL A 1 171 ? 5.531 -3.873 5.413 1.00 94.25 171 VAL A O 1
ATOM 1346 N N . TYR A 1 172 ? 5.146 -2.825 7.366 1.00 95.62 172 TYR A N 1
ATOM 1347 C CA . TYR A 1 172 ? 3.696 -2.874 7.311 1.00 95.62 172 TYR A CA 1
ATOM 1348 C C . TYR A 1 172 ? 3.148 -1.454 7.344 1.00 95.62 172 TYR A C 1
ATOM 1350 O O . TYR A 1 172 ? 3.519 -0.665 8.214 1.00 95.62 172 TYR A O 1
ATOM 1358 N N . VAL A 1 173 ? 2.274 -1.129 6.399 1.00 96.25 173 VAL A N 1
ATOM 1359 C CA . VAL A 1 173 ? 1.523 0.126 6.402 1.00 96.25 173 VAL A CA 1
ATOM 1360 C C . VAL A 1 173 ? 0.040 -0.169 6.349 1.00 96.25 173 VAL A C 1
ATOM 1362 O O . VAL A 1 173 ? -0.390 -1.062 5.619 1.00 96.25 173 VAL A O 1
ATOM 1365 N N . ALA A 1 174 ? -0.742 0.585 7.109 1.00 96.12 174 ALA A N 1
ATOM 1366 C CA . ALA A 1 174 ? -2.189 0.470 7.079 1.00 96.12 174 ALA A CA 1
ATOM 1367 C C . ALA A 1 174 ? -2.860 1.812 7.347 1.00 96.12 174 ALA A C 1
ATOM 1369 O O . ALA A 1 174 ? -2.397 2.596 8.172 1.00 96.12 174 ALA A O 1
ATOM 1370 N N . LEU A 1 175 ? -3.988 2.034 6.685 1.00 95.88 175 LEU A N 1
ATOM 1371 C CA . LEU A 1 175 ? -5.004 2.992 7.075 1.00 95.88 175 LEU A CA 1
ATOM 1372 C C . LEU A 1 175 ? -6.221 2.205 7.554 1.00 95.88 175 LEU A C 1
ATOM 1374 O O . LEU A 1 175 ? -6.756 1.377 6.816 1.00 95.88 175 LEU A O 1
ATOM 1378 N N . VAL A 1 176 ? -6.664 2.497 8.771 1.00 96.00 176 VAL A N 1
ATOM 1379 C CA . VAL A 1 176 ? -7.822 1.860 9.394 1.00 96.00 176 VAL A CA 1
ATOM 1380 C C . VAL A 1 176 ? -8.867 2.925 9.688 1.00 96.00 176 VAL A C 1
ATOM 1382 O O . VAL A 1 176 ? -8.568 3.946 10.312 1.00 96.00 176 VAL A O 1
ATOM 1385 N N . LYS A 1 177 ? -10.098 2.676 9.244 1.00 94.69 177 LYS A N 1
ATOM 1386 C CA . LYS A 1 177 ? -11.294 3.448 9.582 1.00 94.69 177 LYS A CA 1
ATOM 1387 C C . LYS A 1 177 ? -12.333 2.490 10.134 1.00 94.69 177 LYS A C 1
ATOM 1389 O O . LYS A 1 177 ? -12.594 1.462 9.523 1.00 94.69 177 LYS A O 1
ATOM 1394 N N . LEU A 1 178 ? -12.920 2.821 11.272 1.00 95.38 178 LEU A N 1
ATOM 1395 C CA . LEU A 1 178 ? -14.002 2.039 11.859 1.00 95.38 178 LEU A CA 1
ATOM 1396 C C . LEU A 1 178 ? -14.932 2.946 12.654 1.00 95.38 178 LEU A C 1
ATOM 1398 O O . LEU A 1 178 ? -14.529 4.003 13.144 1.00 95.38 178 LEU A O 1
ATOM 1402 N N . VAL A 1 179 ? -16.178 2.522 12.796 1.00 94.88 179 VAL A N 1
ATOM 1403 C CA . VAL A 1 179 ? -17.169 3.177 13.642 1.00 94.88 179 VAL A CA 1
ATOM 1404 C C . VAL A 1 179 ? -17.343 2.338 14.898 1.00 94.88 179 VAL A C 1
ATOM 1406 O O . VAL A 1 179 ? -17.549 1.134 14.820 1.00 94.88 179 VAL A O 1
ATOM 1409 N N . LYS A 1 180 ? -17.267 2.969 16.069 1.00 91.31 180 LYS A N 1
ATOM 1410 C CA . LYS A 1 180 ? -17.594 2.352 17.356 1.00 91.31 180 LYS A CA 1
ATOM 1411 C C . LYS A 1 180 ? -18.958 2.870 17.818 1.00 91.31 180 LYS A C 1
ATOM 1413 O O . LYS A 1 180 ? -19.032 4.025 18.261 1.00 91.31 180 LYS A O 1
ATOM 1418 N N . PRO A 1 181 ? -20.031 2.066 17.725 1.00 88.00 181 PRO A N 1
ATOM 1419 C CA . PRO A 1 181 ? -21.331 2.426 18.273 1.00 88.00 181 PRO A CA 1
ATOM 1420 C C . PRO A 1 181 ? -21.259 2.626 19.790 1.00 88.00 181 PRO A C 1
ATOM 1422 O O . PRO A 1 181 ? -20.401 2.055 20.475 1.00 88.00 181 PRO A O 1
ATOM 1425 N N . SER A 1 182 ? -22.175 3.421 20.340 1.00 82.88 182 SER A N 1
ATOM 1426 C CA . SER A 1 182 ? -22.382 3.429 21.785 1.00 82.88 182 SER A CA 1
ATOM 1427 C C . SER A 1 182 ? -23.377 2.331 22.147 1.00 82.88 182 SER A C 1
ATOM 1429 O O . SER A 1 182 ? -24.572 2.472 21.923 1.00 82.88 182 SER A O 1
ATOM 1431 N N . LEU A 1 183 ? -22.859 1.210 22.654 1.00 73.50 183 LEU A N 1
ATOM 1432 C CA . LEU A 1 183 ? -23.680 0.057 23.041 1.00 73.50 183 LEU A CA 1
ATOM 1433 C C . LEU A 1 183 ? -24.406 0.280 24.377 1.00 73.50 183 LEU A C 1
ATOM 1435 O O . LEU A 1 183 ? -25.500 -0.238 24.568 1.00 73.50 183 LEU A O 1
ATOM 1439 N N . ASP A 1 184 ? -23.820 1.084 25.268 1.00 71.44 184 ASP A N 1
ATOM 1440 C CA . ASP A 1 184 ? -24.332 1.293 26.629 1.00 71.44 184 ASP A CA 1
ATOM 1441 C C . ASP A 1 184 ? -25.279 2.498 26.753 1.00 71.44 184 ASP A C 1
ATOM 1443 O O . ASP A 1 184 ? -25.958 2.652 27.765 1.00 71.44 184 ASP A O 1
ATOM 1447 N N . ASP A 1 185 ? -25.303 3.387 25.757 1.00 74.19 185 ASP A N 1
ATOM 1448 C CA . ASP A 1 185 ? -26.048 4.644 25.823 1.00 74.19 185 ASP A CA 1
ATOM 1449 C C . ASP A 1 185 ? -26.456 5.108 24.421 1.00 74.19 185 ASP A C 1
ATOM 1451 O O . ASP A 1 185 ? -25.656 5.669 23.674 1.00 74.19 185 ASP A O 1
ATOM 1455 N N . ALA A 1 186 ? -27.728 4.906 24.072 1.00 70.00 186 ALA A N 1
ATOM 1456 C CA . ALA A 1 186 ? -28.278 5.300 22.775 1.00 70.00 186 ALA A CA 1
ATOM 1457 C C . ALA A 1 186 ? -28.209 6.820 22.510 1.00 70.00 186 ALA A C 1
ATOM 1459 O O . ALA A 1 186 ? -28.361 7.245 21.365 1.00 70.00 186 ALA A O 1
ATOM 1460 N N . LEU A 1 187 ? -27.980 7.644 23.541 1.00 77.31 187 LEU A N 1
ATOM 1461 C CA . LEU A 1 187 ? -27.822 9.094 23.404 1.00 77.31 187 LEU A CA 1
ATOM 1462 C C . LEU A 1 187 ? -26.381 9.501 23.074 1.00 77.31 187 LEU A C 1
ATOM 1464 O O . LEU A 1 187 ? -26.147 10.642 22.666 1.00 77.31 187 LEU A O 1
ATOM 1468 N N . LYS A 1 188 ? -25.402 8.601 23.227 1.00 81.06 188 LYS A N 1
ATOM 1469 C CA . LYS A 1 188 ? -24.015 8.884 22.854 1.00 81.06 188 LYS A CA 1
ATOM 1470 C C . LYS A 1 188 ? -23.802 8.621 21.365 1.00 81.06 188 LYS A C 1
ATOM 1472 O O . LYS A 1 188 ? -24.067 7.517 20.887 1.00 81.06 188 LYS A O 1
ATOM 1477 N N . PRO A 1 189 ? -23.262 9.602 20.621 1.00 86.12 189 PRO A N 1
ATOM 1478 C CA . PRO A 1 189 ? -22.994 9.416 19.207 1.00 86.12 189 PRO A CA 1
ATOM 1479 C C . PRO A 1 189 ? -21.935 8.331 19.002 1.00 86.12 189 PRO A C 1
ATOM 1481 O O . PRO A 1 189 ? -20.987 8.197 19.786 1.00 86.12 189 PRO A O 1
ATOM 1484 N N . ALA A 1 190 ? -22.084 7.579 17.912 1.00 90.50 190 ALA A N 1
ATOM 1485 C CA . ALA A 1 190 ? -21.051 6.663 17.459 1.00 90.50 190 ALA A CA 1
ATOM 1486 C C . ALA A 1 190 ? -19.746 7.430 17.195 1.00 90.50 190 ALA A C 1
ATOM 1488 O O . ALA A 1 190 ? -19.755 8.566 16.714 1.00 90.50 190 ALA A O 1
ATOM 1489 N N . LYS A 1 191 ? -18.613 6.806 17.517 1.00 91.56 191 LYS A N 1
ATOM 1490 C CA . LYS A 1 191 ? -17.293 7.409 17.323 1.00 91.56 191 LYS A CA 1
ATOM 1491 C C . LYS A 1 191 ? -16.664 6.872 16.049 1.00 91.56 191 LYS A C 1
ATOM 1493 O O . LYS A 1 191 ? -16.442 5.669 15.939 1.00 91.56 191 LYS A O 1
ATOM 1498 N N . LEU A 1 192 ? -16.339 7.764 15.118 1.00 92.75 192 LEU A N 1
ATOM 1499 C CA . LEU A 1 192 ? -15.440 7.440 14.017 1.00 92.75 192 LEU A CA 1
ATOM 1500 C C . LEU A 1 192 ? -14.010 7.397 14.559 1.00 92.75 192 LEU A C 1
ATOM 1502 O O . LEU A 1 192 ? -13.507 8.394 15.073 1.00 92.75 192 LEU A O 1
ATOM 1506 N N . ILE A 1 193 ? -13.362 6.246 14.434 1.00 94.12 193 ILE A N 1
ATOM 1507 C CA . ILE A 1 193 ? -11.951 6.057 14.754 1.00 94.12 193 ILE A CA 1
ATOM 1508 C C . ILE A 1 193 ? -11.215 5.925 13.430 1.00 94.12 193 ILE A C 1
ATOM 1510 O O . ILE A 1 193 ? -11.568 5.111 12.576 1.00 94.12 193 ILE A O 1
ATOM 1514 N N . THR A 1 194 ? -10.202 6.760 13.229 1.00 94.25 194 THR A N 1
ATOM 1515 C CA . THR A 1 194 ? -9.349 6.682 12.048 1.00 94.25 194 THR A CA 1
ATOM 1516 C C . THR A 1 194 ? -7.905 6.912 12.425 1.00 94.25 194 THR A C 1
ATOM 1518 O O . THR A 1 194 ? -7.587 7.867 13.127 1.00 94.25 194 THR A O 1
ATOM 1521 N N . PHE A 1 195 ? -7.034 6.043 11.931 1.00 94.75 195 PHE A N 1
ATOM 1522 C CA . PHE A 1 195 ? -5.603 6.141 12.147 1.00 94.75 195 PHE A CA 1
ATOM 1523 C C . PHE A 1 195 ? -4.854 5.472 10.999 1.00 94.75 195 PHE A C 1
ATOM 1525 O O . PHE A 1 195 ? -5.344 4.540 10.358 1.00 94.75 195 PHE A O 1
ATOM 1532 N N . SER A 1 196 ? -3.655 5.976 10.736 1.00 95.25 196 SER A N 1
ATOM 1533 C CA . SER A 1 196 ? -2.689 5.363 9.831 1.00 95.25 196 SER A CA 1
ATOM 1534 C C . SER A 1 196 ? -1.498 4.879 10.643 1.00 95.25 196 SER A C 1
ATOM 1536 O O . SER A 1 196 ? -1.102 5.560 11.591 1.00 95.25 196 SER A O 1
ATOM 1538 N N . MET A 1 197 ? -0.895 3.762 10.263 1.00 95.62 197 MET A N 1
ATOM 1539 C CA . MET A 1 197 ? 0.285 3.231 10.932 1.00 95.62 197 MET A CA 1
ATOM 1540 C C . MET A 1 197 ? 1.349 2.807 9.927 1.00 95.62 197 MET A C 1
ATOM 1542 O O . MET A 1 197 ? 1.045 2.291 8.852 1.00 95.62 197 MET A O 1
ATOM 1546 N N . ALA A 1 198 ? 2.602 2.975 10.338 1.00 96.12 198 ALA A N 1
ATOM 1547 C CA . ALA A 1 198 ? 3.778 2.512 9.624 1.00 96.12 198 ALA A CA 1
ATOM 1548 C C . ALA A 1 198 ? 4.673 1.765 10.612 1.00 96.12 198 ALA A C 1
ATOM 1550 O O . ALA A 1 198 ? 5.283 2.372 11.491 1.00 96.12 198 ALA A O 1
ATOM 1551 N N . LEU A 1 199 ? 4.741 0.446 10.481 1.00 95.75 199 LEU A N 1
ATOM 1552 C CA . LEU A 1 199 ? 5.574 -0.404 11.314 1.00 95.75 199 LEU A CA 1
ATOM 1553 C C . LEU A 1 199 ? 6.737 -0.909 10.480 1.00 95.75 199 LEU A C 1
ATOM 1555 O O . LEU A 1 199 ? 6.575 -1.353 9.345 1.00 95.75 199 LEU A O 1
ATOM 1559 N N . ARG A 1 200 ? 7.930 -0.854 11.062 1.00 94.69 200 ARG A N 1
ATOM 1560 C CA . ARG A 1 200 ? 9.131 -1.429 10.475 1.00 94.69 200 ARG A CA 1
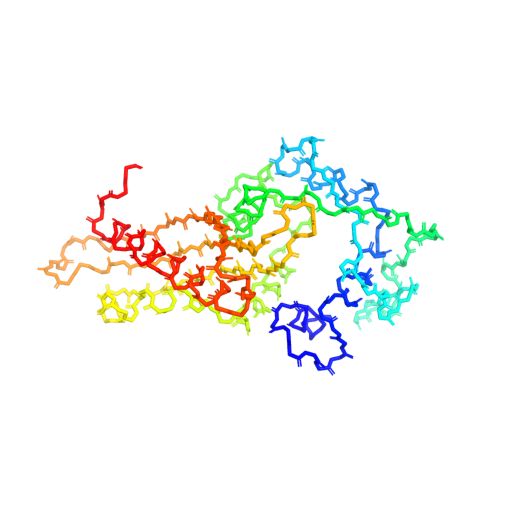ATOM 1561 C C . ARG A 1 200 ? 9.819 -2.278 11.518 1.00 94.69 200 ARG A C 1
ATOM 1563 O O . ARG A 1 200 ? 10.066 -1.822 12.631 1.00 94.69 200 ARG A O 1
ATOM 1570 N N . GLY A 1 201 ? 10.190 -3.483 11.125 1.00 94.12 201 GLY A N 1
ATOM 1571 C CA . GLY A 1 201 ? 10.958 -4.376 11.966 1.00 94.12 201 GLY A CA 1
ATOM 1572 C C . GLY A 1 201 ? 12.105 -5.018 11.201 1.00 94.12 201 GLY A C 1
ATOM 1573 O O . GLY A 1 201 ? 12.125 -5.063 9.970 1.00 94.12 201 GLY A O 1
ATOM 1574 N N . ALA A 1 202 ? 13.083 -5.498 11.958 1.00 95.19 202 ALA A N 1
ATOM 1575 C CA . ALA A 1 202 ? 14.174 -6.303 11.446 1.00 95.19 202 ALA A CA 1
ATOM 1576 C C . ALA A 1 202 ? 14.545 -7.375 12.470 1.00 95.19 202 ALA A C 1
ATOM 1578 O O . ALA A 1 202 ? 14.413 -7.156 13.678 1.00 95.19 202 ALA A O 1
ATOM 1579 N N . LYS A 1 203 ? 15.016 -8.523 11.990 1.00 95.19 203 LYS A N 1
ATOM 1580 C CA . LYS A 1 203 ? 15.359 -9.665 12.832 1.00 95.19 203 LYS A CA 1
ATOM 1581 C C . LYS A 1 203 ? 16.600 -10.378 12.302 1.00 95.19 203 LYS A C 1
ATOM 1583 O O . LYS A 1 203 ? 16.785 -10.517 11.094 1.00 95.19 203 LYS A O 1
ATOM 1588 N N . VAL A 1 204 ? 17.444 -10.797 13.241 1.00 96.12 204 VAL A N 1
ATOM 1589 C CA . VAL A 1 204 ? 18.627 -11.627 13.013 1.00 96.12 204 VAL A CA 1
ATOM 1590 C C . VAL A 1 204 ? 18.668 -12.693 14.098 1.00 96.12 204 VAL A C 1
ATOM 1592 O O . VAL A 1 204 ? 18.578 -12.352 15.278 1.00 96.12 204 VAL A O 1
ATOM 1595 N N . LEU A 1 205 ? 18.747 -13.960 13.702 1.00 95.00 205 LEU A N 1
ATOM 1596 C CA . LEU A 1 205 ? 18.968 -15.097 14.591 1.00 95.00 205 LEU A CA 1
ATOM 1597 C C . LEU A 1 205 ? 20.387 -15.641 14.426 1.00 95.00 205 LEU A C 1
ATOM 1599 O O . LEU A 1 205 ? 20.972 -15.542 13.352 1.00 95.00 205 LEU A O 1
ATOM 1603 N N . GLU A 1 206 ? 20.902 -16.245 15.495 1.00 92.94 206 GLU A N 1
ATOM 1604 C CA . GLU A 1 206 ? 22.162 -16.987 15.496 1.00 92.94 206 GLU A CA 1
ATOM 1605 C C . GLU A 1 206 ? 21.900 -18.402 16.049 1.00 92.94 206 GLU A C 1
ATOM 1607 O O . GLU A 1 206 ? 21.510 -18.521 17.216 1.00 92.94 206 GLU A O 1
ATOM 1612 N N . PRO A 1 207 ? 22.062 -19.477 15.247 1.00 92.56 207 PRO A N 1
ATOM 1613 C CA . PRO A 1 207 ? 22.426 -19.475 13.824 1.00 92.56 207 PRO A CA 1
ATOM 1614 C C . PRO A 1 207 ? 21.332 -18.868 12.924 1.00 92.56 207 PRO A C 1
ATOM 1616 O O . PRO A 1 207 ? 20.156 -18.831 13.291 1.00 92.56 207 PRO A O 1
ATOM 1619 N N . ARG A 1 208 ? 21.728 -18.406 11.729 1.00 93.81 208 ARG A N 1
ATOM 1620 C CA . ARG A 1 208 ? 20.825 -17.774 10.752 1.00 93.81 208 ARG A CA 1
ATOM 1621 C C . ARG A 1 208 ? 19.750 -18.745 10.263 1.00 93.81 208 ARG A C 1
ATOM 1623 O O . ARG A 1 208 ? 20.062 -19.788 9.694 1.00 93.81 208 ARG A O 1
ATOM 1630 N N . ASP A 1 209 ? 18.495 -18.330 10.397 1.00 94.69 209 ASP A N 1
ATOM 1631 C CA . ASP A 1 209 ? 17.320 -19.017 9.856 1.00 94.69 209 ASP A CA 1
ATOM 1632 C C . ASP A 1 209 ? 16.323 -17.970 9.342 1.00 94.69 209 ASP A C 1
ATOM 1634 O O . ASP A 1 209 ? 15.564 -17.373 10.108 1.00 94.69 209 ASP A O 1
ATOM 1638 N N . PHE A 1 210 ? 16.343 -17.717 8.030 1.00 93.12 210 PHE A N 1
ATOM 1639 C CA . PHE A 1 210 ? 15.509 -16.685 7.406 1.00 93.12 210 PHE A CA 1
ATOM 1640 C C . PHE A 1 210 ? 14.007 -16.967 7.543 1.00 93.12 210 PHE A C 1
ATOM 1642 O O . PHE A 1 210 ? 13.221 -16.031 7.682 1.00 93.12 210 PHE A O 1
ATOM 1649 N N . ASN A 1 211 ? 13.602 -18.240 7.536 1.00 93.69 211 ASN A N 1
ATOM 1650 C CA . ASN A 1 211 ? 12.192 -18.607 7.652 1.00 93.69 211 ASN A CA 1
ATOM 1651 C C . ASN A 1 211 ? 11.692 -18.326 9.066 1.00 93.69 211 ASN A C 1
ATOM 1653 O O . ASN A 1 211 ? 10.659 -17.682 9.250 1.00 93.69 211 ASN A O 1
ATOM 1657 N N . ARG A 1 212 ? 12.459 -18.747 10.075 1.00 96.00 212 ARG A N 1
ATOM 1658 C CA . ARG A 1 212 ? 12.125 -18.474 11.472 1.00 96.00 212 ARG A CA 1
ATOM 1659 C C . ARG A 1 212 ? 12.158 -16.980 11.785 1.00 96.00 212 ARG A C 1
ATOM 1661 O O . ARG A 1 212 ? 11.284 -16.487 12.492 1.00 96.00 212 ARG A O 1
ATOM 1668 N N . GLU A 1 213 ? 13.119 -16.244 11.233 1.00 96.50 213 GLU A N 1
ATOM 1669 C CA . GLU A 1 213 ? 13.162 -14.786 11.352 1.00 96.50 213 GLU A CA 1
ATOM 1670 C C . GLU A 1 213 ? 11.916 -14.113 10.787 1.00 96.50 213 GLU A C 1
ATOM 1672 O O . GLU A 1 213 ? 11.378 -13.220 11.437 1.00 96.50 213 GLU A O 1
ATOM 1677 N N . ALA A 1 214 ? 11.454 -14.536 9.606 1.00 94.38 214 ALA A N 1
ATOM 1678 C CA . ALA A 1 214 ? 10.249 -13.997 8.991 1.00 94.38 214 ALA A CA 1
ATOM 1679 C C . ALA A 1 214 ? 9.012 -14.258 9.863 1.00 94.38 214 ALA A C 1
ATOM 1681 O O . ALA A 1 214 ? 8.233 -13.337 10.088 1.00 94.38 214 ALA A O 1
ATOM 1682 N N . VAL A 1 215 ? 8.873 -15.469 10.414 1.00 95.12 215 VAL A N 1
ATOM 1683 C CA . VAL A 1 215 ? 7.761 -15.833 11.309 1.00 95.12 215 VAL A CA 1
ATOM 1684 C C . VAL A 1 215 ? 7.803 -15.041 12.619 1.00 95.12 215 VAL A C 1
ATOM 1686 O O . VAL A 1 215 ? 6.794 -14.463 13.016 1.00 95.12 215 VAL A O 1
ATOM 1689 N N . GLU A 1 216 ? 8.959 -14.970 13.288 1.00 96.50 216 GLU A N 1
ATOM 1690 C CA . GLU A 1 216 ? 9.098 -14.206 14.537 1.00 96.50 216 GLU A CA 1
ATOM 1691 C C . GLU A 1 216 ? 8.857 -12.706 14.314 1.00 96.50 216 GLU A C 1
ATOM 1693 O O . GLU A 1 216 ? 8.291 -12.025 15.173 1.00 96.50 216 GLU A O 1
ATOM 1698 N N . LEU A 1 217 ? 9.282 -12.179 13.163 1.00 95.94 217 LEU A N 1
ATOM 1699 C CA . LEU A 1 217 ? 9.074 -10.783 12.808 1.00 95.94 217 LEU A CA 1
ATOM 1700 C C . LEU A 1 217 ? 7.604 -10.483 12.504 1.00 95.94 217 LEU A C 1
ATOM 1702 O O . LEU A 1 217 ? 7.086 -9.475 12.980 1.00 95.94 217 LEU A O 1
ATOM 1706 N N . ASP A 1 218 ? 6.933 -11.362 11.764 1.00 95.38 218 ASP A N 1
ATOM 1707 C CA . ASP A 1 218 ? 5.508 -11.252 11.456 1.00 95.38 218 ASP A CA 1
ATOM 1708 C C . ASP A 1 218 ? 4.654 -11.296 12.728 1.00 95.38 218 ASP A C 1
ATOM 1710 O O . ASP A 1 218 ? 3.824 -10.415 12.946 1.00 95.38 218 ASP A O 1
ATOM 1714 N N . ALA A 1 219 ? 4.940 -12.243 13.630 1.00 96.19 219 ALA A N 1
ATOM 1715 C CA . ALA A 1 219 ? 4.286 -12.336 14.933 1.00 96.19 219 ALA A CA 1
ATOM 1716 C C . ALA A 1 219 ? 4.482 -11.060 15.763 1.00 96.19 219 ALA A C 1
ATOM 1718 O O . ALA A 1 219 ? 3.543 -10.568 16.386 1.00 96.19 219 ALA A O 1
ATOM 1719 N N . ARG A 1 220 ? 5.686 -10.475 15.740 1.00 96.69 220 ARG A N 1
ATOM 1720 C CA . ARG A 1 220 ? 5.947 -9.215 16.441 1.00 96.69 220 ARG A CA 1
ATOM 1721 C C . ARG A 1 220 ? 5.135 -8.061 15.857 1.00 96.69 220 ARG A C 1
ATOM 1723 O O . ARG A 1 220 ? 4.541 -7.316 16.626 1.00 96.69 220 ARG A O 1
ATOM 1730 N N . ILE A 1 221 ? 5.090 -7.911 14.531 1.00 97.31 221 ILE A N 1
ATOM 1731 C CA . ILE A 1 221 ? 4.282 -6.856 13.898 1.00 97.31 221 ILE A CA 1
ATOM 1732 C C . ILE A 1 221 ? 2.796 -7.071 14.213 1.00 97.31 221 ILE A C 1
ATOM 1734 O O . ILE A 1 221 ? 2.123 -6.105 14.556 1.00 97.31 221 ILE A O 1
ATOM 1738 N N . ALA A 1 222 ? 2.294 -8.309 14.177 1.00 97.62 222 ALA A N 1
ATOM 1739 C CA . ALA A 1 222 ? 0.916 -8.624 14.555 1.00 97.62 222 ALA A CA 1
ATOM 1740 C C . ALA A 1 222 ? 0.580 -8.176 15.990 1.00 97.62 222 ALA A C 1
ATOM 1742 O O . ALA A 1 222 ? -0.462 -7.557 16.214 1.00 97.62 222 ALA A O 1
ATOM 1743 N N . THR A 1 223 ? 1.477 -8.423 16.950 1.00 98.00 223 THR A N 1
ATOM 1744 C CA . THR A 1 223 ? 1.321 -7.963 18.339 1.00 98.00 223 THR A CA 1
ATOM 1745 C C . THR A 1 223 ? 1.251 -6.439 18.431 1.00 98.00 223 THR A C 1
ATOM 1747 O O . THR A 1 223 ? 0.357 -5.906 19.085 1.00 98.00 223 THR A O 1
ATOM 1750 N N . GLU A 1 224 ? 2.150 -5.726 17.749 1.00 97.69 224 GLU A N 1
ATOM 1751 C CA . GLU A 1 224 ? 2.159 -4.256 17.758 1.00 97.69 224 GLU A CA 1
ATOM 1752 C C . GLU A 1 224 ? 0.898 -3.677 17.093 1.00 97.69 224 GLU A C 1
ATOM 1754 O O . GLU A 1 224 ? 0.287 -2.754 17.626 1.00 97.69 224 GLU A O 1
ATOM 1759 N N . VAL A 1 225 ? 0.451 -4.245 15.965 1.00 97.94 225 VAL A N 1
ATOM 1760 C CA . VAL A 1 225 ? -0.808 -3.854 15.302 1.00 97.94 225 VAL A CA 1
ATOM 1761 C C . VAL A 1 225 ? -2.001 -4.066 16.236 1.00 97.94 225 VAL A C 1
ATOM 1763 O O . VAL A 1 225 ? -2.875 -3.202 16.322 1.00 97.94 225 VAL A O 1
ATOM 1766 N N . THR A 1 226 ? -2.013 -5.179 16.973 1.00 98.19 226 THR A N 1
ATOM 1767 C CA . THR A 1 226 ? -3.056 -5.486 17.959 1.00 98.19 226 THR A CA 1
ATOM 1768 C C . THR A 1 226 ? -3.087 -4.454 19.080 1.00 98.19 226 THR A C 1
ATOM 1770 O O . THR A 1 226 ? -4.149 -3.917 19.391 1.00 98.19 226 THR A O 1
ATOM 1773 N N . GLU A 1 227 ? -1.934 -4.102 19.647 1.00 97.62 227 GLU A N 1
ATOM 1774 C CA . GLU A 1 227 ? -1.864 -3.096 20.709 1.00 97.62 227 GLU A CA 1
ATOM 1775 C C . GLU A 1 227 ? -2.240 -1.691 20.210 1.00 97.62 227 GLU A C 1
ATOM 1777 O O . GLU A 1 227 ? -2.966 -0.970 20.897 1.00 97.62 227 GLU A O 1
ATOM 1782 N N . ILE A 1 228 ? -1.820 -1.306 18.998 1.00 97.12 228 ILE A N 1
ATOM 1783 C CA . ILE A 1 228 ? -2.221 -0.033 18.380 1.00 97.12 228 ILE A CA 1
ATOM 1784 C C . ILE A 1 228 ? -3.743 0.012 18.205 1.00 97.12 228 ILE A C 1
ATOM 1786 O O . ILE A 1 228 ? -4.370 0.995 18.601 1.00 97.12 228 ILE A O 1
ATOM 1790 N N . LEU A 1 229 ? -4.356 -1.044 17.657 1.00 96.62 229 LEU A N 1
ATOM 1791 C CA . LEU A 1 229 ? -5.808 -1.106 17.477 1.00 96.62 229 LEU A CA 1
ATOM 1792 C C . LEU A 1 229 ? -6.543 -1.044 18.822 1.00 96.62 229 LEU A C 1
ATOM 1794 O O .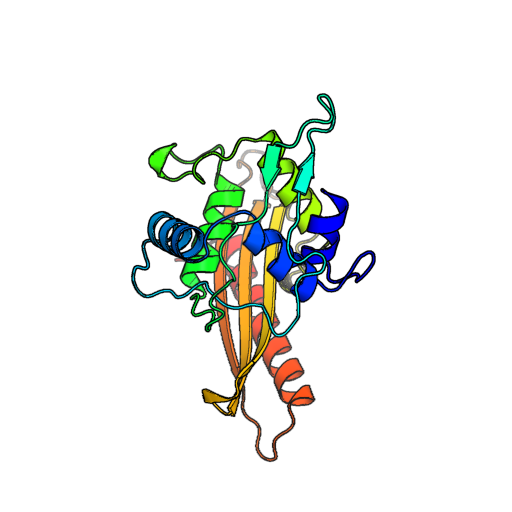 LEU A 1 229 ? -7.513 -0.295 18.950 1.00 96.62 229 LEU A O 1
ATOM 1798 N N . ARG A 1 230 ? -6.060 -1.770 19.840 1.00 96.00 230 ARG A N 1
ATOM 1799 C CA . ARG A 1 230 ? -6.621 -1.726 21.198 1.00 96.00 230 ARG A CA 1
ATOM 1800 C C . ARG A 1 230 ? -6.624 -0.298 21.731 1.00 96.00 230 ARG A C 1
ATOM 1802 O O . ARG A 1 230 ? -7.676 0.199 22.131 1.00 96.00 230 ARG A O 1
ATOM 1809 N N . ARG A 1 231 ? -5.477 0.386 21.687 1.00 95.25 231 ARG A N 1
ATOM 1810 C CA . ARG A 1 231 ? -5.365 1.780 22.139 1.00 95.25 231 ARG A CA 1
ATOM 1811 C C . ARG A 1 231 ? -6.266 2.714 21.340 1.00 95.25 231 ARG A C 1
ATOM 1813 O O . ARG A 1 231 ? -6.893 3.588 21.931 1.00 95.25 231 ARG A O 1
ATOM 1820 N N . ALA A 1 232 ? -6.381 2.519 20.026 1.00 93.94 232 ALA A N 1
ATOM 1821 C CA . ALA A 1 232 ? -7.226 3.352 19.172 1.00 93.94 232 ALA A CA 1
ATOM 1822 C C . ALA A 1 232 ? -8.704 3.239 19.572 1.00 93.94 232 ALA A C 1
ATOM 1824 O O . ALA A 1 232 ? -9.402 4.243 19.706 1.00 93.94 232 ALA A O 1
ATOM 1825 N N . VAL A 1 233 ? -9.169 2.012 19.818 1.00 91.25 233 VAL A N 1
ATOM 1826 C CA . VAL A 1 233 ? -10.557 1.719 20.202 1.00 91.25 233 VAL A CA 1
ATOM 1827 C C . VAL A 1 233 ? -10.875 2.171 21.627 1.00 91.25 233 VAL A C 1
ATOM 1829 O O . VAL A 1 233 ? -11.992 2.630 21.886 1.00 91.25 233 VAL A O 1
ATOM 1832 N N . MET A 1 234 ? -9.904 2.080 22.537 1.00 89.38 234 MET A N 1
ATOM 1833 C CA . MET A 1 234 ? -10.055 2.508 23.933 1.00 89.38 234 MET A CA 1
ATOM 1834 C C . MET A 1 234 ? -9.827 4.013 24.141 1.00 89.38 234 MET A C 1
ATOM 1836 O O . MET A 1 234 ? -10.123 4.529 25.215 1.00 89.38 234 MET A O 1
ATOM 1840 N N . GLY A 1 235 ? -9.368 4.741 23.117 1.00 84.56 235 GLY A N 1
ATOM 1841 C CA . GLY A 1 235 ? -9.063 6.171 23.225 1.00 84.56 235 GLY A CA 1
ATOM 1842 C C . GLY A 1 235 ? -7.781 6.461 24.012 1.00 84.56 235 GLY A C 1
ATOM 1843 O O . GLY A 1 235 ? -7.680 7.496 24.658 1.00 84.56 235 GLY A O 1
ATOM 1844 N N . GLU A 1 236 ? -6.821 5.538 23.968 1.00 88.38 236 GLU A N 1
ATOM 1845 C CA . GLU A 1 236 ? -5.512 5.617 24.634 1.00 88.38 236 GLU A CA 1
ATOM 1846 C C . GLU A 1 236 ? -4.375 5.989 23.659 1.00 88.38 236 GLU A C 1
ATOM 1848 O O . GLU A 1 236 ? -3.204 5.998 24.044 1.00 88.38 236 GLU A O 1
ATOM 1853 N N . LEU A 1 237 ? -4.687 6.254 22.384 1.00 75.81 237 LEU A N 1
ATOM 1854 C CA . LEU A 1 237 ? -3.724 6.831 21.443 1.00 75.81 237 LEU A CA 1
ATOM 1855 C C . LEU A 1 237 ? -3.569 8.327 21.759 1.00 75.81 237 LEU A C 1
ATOM 1857 O O . LEU A 1 237 ? -4.536 9.077 21.633 1.00 75.81 237 LEU A O 1
ATOM 1861 N N . VAL A 1 238 ? -2.367 8.719 22.194 1.00 52.03 238 VAL A N 1
ATOM 1862 C CA . VAL A 1 238 ? -1.957 10.120 22.405 1.00 52.03 238 VAL A CA 1
ATOM 1863 C C . VAL A 1 238 ? -1.564 10.750 21.078 1.00 52.03 238 VAL A C 1
ATOM 1865 O O . VAL A 1 238 ? -0.786 10.098 20.343 1.00 52.03 238 VAL A O 1
#

pLDDT: mean 90.84, std 6.22, range [52.03, 98.19]